Protein AF-W6MWJ7-F1 (afdb_monomer_lite)

pLDDT: mean 72.66, std 21.94, range [26.08, 98.12]

InterPro domains:
  IPR006671 Cyclin, N-terminal [PF00134] (51-146)
  IPR013922 Cyclin PHO80-like [PTHR15615] (50-202)
  IPR036915 Cyclin-like superfamily [SSF47954] (54-146)

Foldseek 3Di:
DDDDDDDDDDDDDDDPDDPPVVVVVVLVLLLLLLLLLLLCLLPVPDDSVVSSVLSVQLCVLQVQDPQLSLLLSVLVLLCSVCLVPPPDPQSNDSSSSSLLSSQVSCVVPPPDHDDLVRVCVSPVHDSVSSVVSNVVSCVSVVVCSDDDPVLSVVSVVLSVVSSVVVVVVVVVVVVPDPDDDDDDDDDDDDDDDDDDPPPPPPPVVPSPPSPPCSVVNVVSSVVSCVVPVVVVVVVVVVVVVVVVVVVVVVVVVVVVVVVVVVVVVD

Sequence (266 aa):
MSQNLLLTPRPSPNGKGHTSLQSRSQLVETLIFTATSLLLVSWSNFKPERLQFFIKEILKRSKSSYRVVQLALFYVIRLQEQLDKPEDEVFKCPKRCFLACLILASKFLQDNNFTMKSWSSLTGLKTSELLRNEMVVLKTLDYRLNISSVTYHDWVNLLYRVSSLSHSDAEQRHAAIPLSPVSPSCNGFPASRPCSPVHSSFEPSNVLATFSNKAELAQLLSEFKVERLGHAMRAVTSDATRKRKLTTDDNDCAAMNETAKRAALS

Structure (mmCIF, N/CA/C/O backbone):
data_AF-W6MWJ7-F1
#
_entry.id   AF-W6MWJ7-F1
#
loop_
_atom_site.group_PDB
_atom_site.id
_atom_site.type_symbol
_atom_site.label_atom_id
_atom_site.label_alt_id
_atom_site.label_comp_id
_atom_site.label_asym_id
_atom_site.label_entity_id
_atom_site.label_seq_id
_atom_site.pdbx_PDB_ins_code
_atom_site.Cartn_x
_atom_site.Cartn_y
_atom_site.Cartn_z
_atom_site.occupancy
_atom_site.B_iso_or_equiv
_atom_site.auth_seq_id
_atom_site.auth_comp_id
_atom_site.auth_asym_id
_atom_site.auth_atom_id
_atom_site.pdbx_PDB_model_num
ATOM 1 N N . MET A 1 1 ? 75.765 -27.208 18.443 1.00 36.19 1 MET A N 1
ATOM 2 C CA . MET A 1 1 ? 76.150 -25.784 18.404 1.00 36.19 1 MET A CA 1
ATOM 3 C C . MET A 1 1 ? 74.919 -24.979 18.026 1.00 36.19 1 MET A C 1
ATOM 5 O O . MET A 1 1 ? 74.191 -25.400 17.140 1.00 36.19 1 MET A O 1
ATOM 9 N N . SER A 1 2 ? 74.673 -23.918 18.788 1.00 38.38 2 SER A N 1
ATOM 10 C CA . SER A 1 2 ? 73.608 -22.904 18.721 1.00 38.38 2 SER A CA 1
ATOM 11 C C . SER A 1 2 ? 73.298 -22.422 17.282 1.00 38.38 2 SER A C 1
ATOM 13 O O . SER A 1 2 ? 74.185 -22.481 16.442 1.00 38.38 2 SER A O 1
ATOM 15 N N . GLN A 1 3 ? 72.109 -21.926 16.908 1.00 40.44 3 GLN A N 1
ATOM 16 C CA . GLN A 1 3 ? 71.433 -20.724 17.431 1.00 40.44 3 GLN A CA 1
ATOM 17 C C . GLN A 1 3 ? 69.930 -20.630 17.038 1.00 40.44 3 GLN A C 1
ATOM 19 O O . GLN A 1 3 ? 69.444 -21.355 16.178 1.00 40.44 3 GLN A O 1
ATOM 24 N N . ASN A 1 4 ? 69.235 -19.712 17.721 1.00 40.84 4 ASN A N 1
ATOM 25 C CA . ASN A 1 4 ? 67.790 -19.450 17.817 1.00 40.84 4 ASN A CA 1
ATOM 26 C C . ASN A 1 4 ? 67.191 -18.491 16.750 1.00 40.84 4 ASN A C 1
ATOM 28 O O . ASN A 1 4 ? 67.926 -17.756 16.101 1.00 40.84 4 ASN A O 1
ATOM 32 N N . LEU A 1 5 ? 65.842 -18.397 16.794 1.00 43.41 5 LEU A N 1
ATOM 33 C CA . LEU A 1 5 ? 64.919 -17.276 16.460 1.00 43.41 5 LEU A CA 1
ATOM 34 C C . LEU A 1 5 ? 64.424 -17.102 15.005 1.00 43.41 5 LEU A C 1
ATOM 36 O O . LEU A 1 5 ? 65.153 -16.618 14.154 1.00 43.41 5 LEU A O 1
ATOM 40 N N . LEU A 1 6 ? 63.112 -17.292 14.762 1.00 42.50 6 LEU A N 1
ATOM 41 C CA . LEU A 1 6 ? 62.104 -16.219 14.899 1.00 42.50 6 LEU A CA 1
ATOM 42 C C . LEU A 1 6 ? 60.648 -16.732 14.788 1.00 42.50 6 LEU A C 1
ATOM 44 O O . LEU A 1 6 ? 60.336 -17.658 14.046 1.00 42.50 6 LEU A O 1
ATOM 48 N N . LEU A 1 7 ? 59.766 -16.084 15.554 1.00 37.31 7 LEU A N 1
ATOM 49 C CA . LEU A 1 7 ? 58.315 -16.267 15.640 1.00 37.31 7 LEU A CA 1
ATOM 50 C C . LEU A 1 7 ? 57.587 -15.990 14.305 1.00 37.31 7 LEU A C 1
ATOM 52 O O . LEU A 1 7 ? 57.850 -14.987 13.649 1.00 37.31 7 LEU A O 1
ATOM 56 N N . THR A 1 8 ? 56.550 -16.767 13.980 1.00 44.47 8 THR A N 1
ATOM 57 C CA . THR A 1 8 ? 55.124 -16.407 14.196 1.00 44.47 8 THR A CA 1
ATOM 58 C C . THR A 1 8 ? 54.192 -17.455 13.558 1.00 44.47 8 THR A C 1
ATOM 60 O O . THR A 1 8 ? 54.389 -17.835 12.406 1.00 44.47 8 THR A O 1
ATOM 63 N N . PRO A 1 9 ? 53.127 -17.898 14.250 1.00 41.69 9 PRO A N 1
ATOM 64 C CA . PRO A 1 9 ? 51.984 -18.555 13.628 1.00 41.69 9 PRO A CA 1
ATOM 65 C C . PRO A 1 9 ? 50.917 -17.511 13.268 1.00 41.69 9 PRO A C 1
ATOM 67 O O . PRO A 1 9 ? 50.485 -16.745 14.129 1.00 41.69 9 PRO A O 1
ATOM 70 N N . ARG A 1 10 ? 50.442 -17.491 12.016 1.00 34.25 10 ARG A N 1
ATOM 71 C CA . ARG A 1 10 ? 49.271 -16.682 11.633 1.00 34.25 10 ARG A CA 1
ATOM 72 C C . ARG A 1 10 ? 48.229 -17.501 10.865 1.00 34.25 10 ARG A C 1
ATOM 74 O O . ARG A 1 10 ? 48.191 -17.438 9.641 1.00 34.25 10 ARG A O 1
ATOM 81 N N . PRO A 1 11 ? 47.313 -18.201 11.550 1.00 41.81 11 PRO A N 1
ATOM 82 C CA . PRO A 1 11 ? 45.964 -18.368 11.045 1.00 41.81 11 PRO A CA 1
ATOM 83 C C . PRO A 1 11 ? 45.152 -17.141 11.488 1.00 41.81 11 PRO A C 1
ATOM 85 O O . PRO A 1 11 ? 44.985 -16.903 12.679 1.00 41.81 11 PRO A O 1
ATOM 88 N N . SER A 1 12 ? 44.682 -16.325 10.543 1.00 37.16 12 SER A N 1
ATOM 89 C CA . SER A 1 12 ? 43.720 -15.252 10.829 1.00 37.16 12 SER A CA 1
ATOM 90 C C . SER A 1 12 ? 42.306 -15.833 10.748 1.00 37.16 12 SER A C 1
ATOM 92 O O . SER A 1 12 ? 41.914 -16.250 9.656 1.00 37.16 12 SER A O 1
ATOM 94 N N . PRO A 1 13 ? 41.512 -15.857 11.832 1.00 53.53 13 PRO A N 1
ATOM 95 C CA . PRO A 1 13 ? 40.095 -16.150 11.750 1.00 53.53 13 PRO A CA 1
ATOM 96 C C . PRO A 1 13 ? 39.271 -14.851 11.740 1.00 53.53 13 PRO A C 1
ATOM 98 O O . PRO A 1 13 ? 39.633 -13.853 12.353 1.00 53.53 13 PRO A O 1
ATOM 101 N N . ASN A 1 14 ? 38.116 -14.924 11.082 1.00 43.62 14 ASN A N 1
ATOM 102 C CA . ASN A 1 14 ? 36.948 -14.049 11.233 1.00 43.62 14 ASN A CA 1
ATOM 103 C C . ASN A 1 14 ? 37.006 -12.608 10.699 1.00 43.62 14 ASN A C 1
ATOM 105 O O . ASN A 1 14 ? 37.367 -11.658 11.381 1.00 43.62 14 ASN A O 1
ATOM 109 N N . GLY A 1 15 ? 36.434 -12.446 9.502 1.00 45.84 15 GLY A N 1
ATOM 110 C CA . GLY A 1 15 ? 36.021 -11.156 8.949 1.00 45.84 15 GLY A CA 1
ATOM 111 C C . GLY A 1 15 ? 34.851 -11.283 7.972 1.00 45.84 15 GLY A C 1
ATOM 112 O O . GLY A 1 15 ? 34.913 -10.732 6.881 1.00 45.84 15 GLY A O 1
ATOM 113 N N . LYS A 1 16 ? 33.803 -12.054 8.298 1.00 45.88 16 LYS A N 1
ATOM 114 C CA . LYS A 1 16 ? 32.564 -12.121 7.498 1.00 45.88 16 LYS A CA 1
ATOM 115 C C . LYS A 1 16 ? 31.355 -12.286 8.421 1.00 45.88 16 LYS A C 1
ATOM 117 O O . LYS A 1 16 ? 31.029 -13.396 8.815 1.00 45.88 16 LYS A O 1
ATOM 122 N N . GLY A 1 17 ? 30.707 -11.180 8.789 1.00 41.03 17 GLY A N 1
ATOM 123 C CA . GLY A 1 17 ? 29.472 -11.245 9.584 1.00 41.03 17 GLY A CA 1
ATOM 124 C C . GLY A 1 17 ? 28.757 -9.916 9.832 1.00 41.03 17 GLY A C 1
ATOM 125 O O . GLY A 1 17 ? 27.534 -9.903 9.898 1.00 41.03 17 GLY A O 1
ATOM 126 N N . HIS A 1 18 ? 29.473 -8.788 9.904 1.00 43.03 18 HIS A N 1
ATOM 127 C CA . HIS A 1 18 ? 28.857 -7.514 10.310 1.00 43.03 18 HIS A CA 1
ATOM 128 C C . HIS A 1 18 ? 28.277 -6.654 9.170 1.00 43.03 18 HIS A C 1
ATOM 130 O O . HIS A 1 18 ? 27.406 -5.827 9.423 1.00 43.03 18 HIS A O 1
ATOM 136 N N . THR A 1 19 ? 28.671 -6.865 7.911 1.00 50.56 19 THR A N 1
ATOM 137 C CA . THR A 1 19 ? 28.242 -6.010 6.784 1.00 50.56 19 THR A CA 1
ATOM 138 C C . THR A 1 19 ? 26.836 -6.328 6.258 1.00 50.56 19 THR A C 1
ATOM 140 O O . THR A 1 19 ? 26.134 -5.434 5.784 1.00 50.56 19 THR A O 1
ATOM 143 N N . SER A 1 20 ? 26.374 -7.581 6.358 1.00 54.06 20 SER A N 1
ATOM 144 C CA . SER A 1 20 ? 25.107 -8.010 5.742 1.00 54.06 20 SER A CA 1
ATOM 145 C C . SER A 1 20 ? 23.867 -7.536 6.507 1.00 54.06 20 SER A C 1
ATOM 147 O O . SER A 1 20 ? 22.881 -7.125 5.897 1.00 54.06 20 SER A O 1
ATOM 149 N N . LEU A 1 21 ? 23.905 -7.556 7.843 1.00 51.97 21 LEU A N 1
ATOM 150 C CA . LEU A 1 21 ? 22.792 -7.108 8.688 1.00 51.97 21 LEU A CA 1
ATOM 151 C C . LEU A 1 21 ? 22.654 -5.585 8.682 1.00 51.97 21 LEU A C 1
ATOM 153 O O . LEU A 1 21 ? 21.535 -5.076 8.618 1.00 51.97 21 LEU A O 1
ATOM 157 N N . GLN A 1 22 ? 23.783 -4.871 8.673 1.00 53.09 22 GLN A N 1
ATOM 158 C CA . GLN A 1 22 ? 23.810 -3.413 8.582 1.00 53.09 22 GLN A CA 1
ATOM 159 C C . GLN A 1 22 ? 23.231 -2.947 7.236 1.00 53.09 22 GLN A C 1
ATOM 161 O O . GLN A 1 22 ? 22.359 -2.083 7.222 1.00 53.09 22 GLN A O 1
ATOM 166 N N . SER A 1 23 ? 23.574 -3.631 6.137 1.00 71.00 23 SER A N 1
ATOM 167 C CA . SER A 1 23 ? 22.976 -3.405 4.813 1.00 71.00 23 SER A CA 1
ATOM 168 C C . SER A 1 23 ? 21.467 -3.696 4.780 1.00 71.00 23 SER A C 1
ATOM 170 O O . SER A 1 23 ? 20.695 -2.895 4.262 1.00 71.00 23 SER A O 1
ATOM 172 N N . ARG A 1 24 ? 20.996 -4.795 5.390 1.00 69.25 24 ARG A N 1
ATOM 173 C CA . ARG A 1 24 ? 19.553 -5.118 5.436 1.00 69.25 24 ARG A CA 1
ATOM 174 C C . ARG A 1 24 ? 18.747 -4.111 6.251 1.00 69.25 24 ARG A C 1
ATOM 176 O O . ARG A 1 24 ? 17.650 -3.747 5.836 1.00 69.25 24 ARG A O 1
ATOM 183 N N . SER A 1 25 ? 19.277 -3.664 7.388 1.00 74.62 25 SER A N 1
ATOM 184 C CA . SER A 1 25 ? 18.635 -2.631 8.204 1.00 74.62 25 SER A CA 1
ATOM 185 C C . SER A 1 25 ? 18.578 -1.296 7.463 1.00 74.62 25 SER A C 1
ATOM 187 O O . SER A 1 25 ? 17.538 -0.645 7.471 1.00 74.62 25 SER A O 1
ATOM 189 N N . GLN A 1 26 ? 19.661 -0.924 6.773 1.00 77.81 26 GLN A N 1
ATOM 190 C CA . GLN A 1 26 ? 19.707 0.267 5.924 1.00 77.81 26 GLN A CA 1
ATOM 191 C C . GLN A 1 26 ? 18.676 0.185 4.795 1.00 77.81 26 GLN A C 1
ATOM 193 O O . GLN A 1 26 ? 17.900 1.112 4.621 1.00 77.81 26 GLN A O 1
ATOM 198 N N . LEU A 1 27 ? 18.577 -0.947 4.090 1.00 79.94 27 LEU A N 1
ATOM 199 C CA . LEU A 1 27 ? 17.580 -1.139 3.028 1.00 79.94 27 LEU A CA 1
ATOM 200 C C . LEU A 1 27 ? 16.138 -0.973 3.526 1.00 79.94 27 LEU A C 1
ATOM 202 O O . LEU A 1 27 ? 15.303 -0.414 2.815 1.00 79.94 27 LEU A O 1
ATOM 206 N N . VAL A 1 28 ? 15.834 -1.459 4.732 1.00 80.44 28 VAL A N 1
ATOM 207 C CA . VAL A 1 28 ? 14.503 -1.320 5.340 1.00 80.44 28 VAL A CA 1
ATOM 208 C C . VAL A 1 28 ? 14.224 0.132 5.722 1.00 80.44 28 VAL A C 1
ATOM 210 O O . VAL A 1 28 ? 13.161 0.647 5.385 1.00 80.44 28 VAL A O 1
ATOM 213 N N . GLU A 1 29 ? 15.173 0.809 6.368 1.00 82.31 29 GLU A N 1
ATOM 214 C CA . GLU A 1 29 ? 15.058 2.228 6.730 1.00 82.31 29 GLU A CA 1
ATOM 215 C C . GLU A 1 29 ? 14.882 3.120 5.498 1.00 82.31 29 GLU A C 1
ATOM 217 O O . GLU A 1 29 ? 13.967 3.944 5.441 1.00 82.31 29 GLU A O 1
ATOM 222 N N . THR A 1 30 ? 15.680 2.874 4.464 1.00 84.56 30 THR A N 1
ATOM 223 C CA . THR A 1 30 ? 15.573 3.542 3.171 1.00 84.56 30 THR A CA 1
ATOM 224 C C . THR A 1 30 ? 14.203 3.317 2.535 1.00 84.56 30 THR A C 1
ATOM 226 O O . THR A 1 30 ? 13.572 4.265 2.076 1.00 84.56 30 THR A O 1
ATOM 229 N N . LEU A 1 31 ? 13.681 2.089 2.568 1.00 85.38 31 LEU A N 1
ATOM 230 C CA . LEU A 1 31 ? 12.350 1.787 2.041 1.00 85.38 31 LEU A CA 1
ATOM 231 C C . LEU A 1 31 ? 11.238 2.500 2.810 1.00 85.38 31 LEU A C 1
ATOM 233 O O . LEU A 1 31 ? 10.290 2.986 2.202 1.00 85.38 31 LEU A O 1
ATOM 237 N N . ILE A 1 32 ? 11.338 2.560 4.138 1.00 87.44 32 ILE A N 1
ATOM 238 C CA . ILE A 1 32 ? 10.389 3.293 4.981 1.00 87.44 32 ILE A CA 1
ATOM 239 C C . ILE A 1 32 ? 10.423 4.784 4.646 1.00 87.44 32 ILE A C 1
ATOM 241 O O . ILE A 1 32 ? 9.370 5.422 4.568 1.00 87.44 32 ILE A O 1
ATOM 245 N N . PHE A 1 33 ? 11.617 5.345 4.452 1.00 85.38 33 PHE A N 1
ATOM 246 C CA . PHE A 1 33 ? 11.775 6.733 4.045 1.00 85.38 33 PHE A CA 1
ATOM 247 C C . PHE A 1 33 ? 11.104 6.972 2.689 1.00 85.38 33 PHE A C 1
ATOM 249 O O . PHE A 1 33 ? 10.208 7.807 2.597 1.00 85.38 33 PHE A O 1
ATOM 256 N N . THR A 1 34 ? 11.430 6.165 1.676 1.00 85.69 34 THR A N 1
ATOM 257 C CA . THR A 1 34 ? 10.804 6.230 0.350 1.00 85.69 34 THR A CA 1
ATOM 258 C C . THR A 1 34 ? 9.284 6.085 0.428 1.00 85.69 34 THR A C 1
ATOM 260 O O . THR A 1 34 ? 8.566 6.883 -0.166 1.00 85.69 34 THR A O 1
ATOM 263 N N . ALA A 1 35 ? 8.773 5.121 1.199 1.00 88.62 35 ALA A N 1
ATOM 264 C CA . ALA A 1 35 ? 7.342 4.936 1.426 1.00 88.62 35 ALA A CA 1
ATOM 265 C C . ALA A 1 35 ? 6.690 6.213 1.966 1.00 88.62 35 ALA A C 1
ATOM 267 O O . ALA A 1 35 ? 5.672 6.667 1.442 1.00 88.62 35 ALA A O 1
ATOM 268 N N . THR A 1 36 ? 7.304 6.810 2.989 1.00 89.12 36 THR A N 1
ATOM 269 C CA . THR A 1 36 ? 6.833 8.051 3.612 1.00 89.12 36 THR A CA 1
ATOM 270 C C . THR A 1 36 ? 6.800 9.186 2.592 1.00 89.12 36 THR A C 1
ATOM 272 O O . THR A 1 36 ? 5.774 9.851 2.472 1.00 89.12 36 THR A O 1
ATOM 275 N N . SER A 1 37 ? 7.863 9.363 1.803 1.00 85.00 37 SER A N 1
ATOM 276 C CA . SER A 1 37 ? 7.930 10.383 0.750 1.00 85.00 37 SER A CA 1
ATOM 277 C C . SER A 1 37 ? 6.827 10.208 -0.294 1.00 85.00 37 SER A C 1
ATOM 279 O O . SER A 1 37 ? 6.121 11.163 -0.606 1.00 85.00 37 SER A O 1
ATOM 281 N N . LEU A 1 38 ? 6.611 8.984 -0.789 1.00 86.56 38 LEU A N 1
ATOM 282 C CA . LEU A 1 38 ? 5.574 8.684 -1.787 1.00 86.56 38 LEU A CA 1
ATOM 283 C C . LEU A 1 38 ? 4.159 8.983 -1.274 1.00 86.56 38 LEU A C 1
ATOM 285 O O . LEU A 1 38 ? 3.322 9.542 -1.991 1.00 86.56 38 LEU A O 1
ATOM 289 N N . LEU A 1 39 ? 3.893 8.631 -0.016 1.00 88.19 39 LEU A N 1
ATOM 290 C CA . LEU A 1 39 ? 2.625 8.929 0.637 1.00 88.19 39 LEU A CA 1
ATOM 291 C C . LEU A 1 39 ? 2.464 10.445 0.856 1.00 88.19 39 LEU A C 1
ATOM 293 O O . LEU A 1 39 ? 1.397 10.979 0.600 1.00 88.19 39 LEU A O 1
ATOM 297 N N . LEU A 1 40 ? 3.493 11.191 1.248 1.00 86.75 40 LEU A N 1
ATOM 298 C CA . LEU A 1 40 ? 3.364 12.647 1.430 1.00 86.75 40 LEU A CA 1
ATOM 299 C C . LEU A 1 40 ? 3.232 13.426 0.116 1.00 86.75 40 LEU A C 1
ATOM 301 O O . LEU A 1 40 ? 2.580 14.470 0.089 1.00 86.75 40 LEU A O 1
ATOM 305 N N . VAL A 1 41 ? 3.804 12.919 -0.982 1.00 83.56 41 VAL A N 1
ATOM 306 C CA . VAL A 1 41 ? 3.555 13.460 -2.329 1.00 83.56 41 VAL A CA 1
ATOM 307 C C . VAL A 1 41 ? 2.070 13.352 -2.668 1.00 83.56 41 VAL A C 1
ATOM 309 O O . VAL A 1 41 ? 1.485 14.311 -3.164 1.00 83.56 41 VAL A O 1
ATOM 312 N N . SER A 1 42 ? 1.459 12.212 -2.342 1.00 83.19 42 SER A N 1
ATOM 313 C CA . SER A 1 42 ? 0.056 11.930 -2.661 1.00 83.19 42 SER A CA 1
ATOM 314 C C . SER A 1 42 ? -0.927 12.548 -1.645 1.00 83.19 42 SER A C 1
ATOM 316 O O . SER A 1 42 ? -2.063 12.847 -1.990 1.00 83.19 42 SER A O 1
ATOM 318 N N . TRP A 1 43 ? -0.498 12.795 -0.401 1.00 85.69 43 TRP A N 1
ATOM 319 C CA . TRP A 1 43 ? -1.305 13.388 0.671 1.00 85.69 43 TRP A CA 1
ATOM 320 C C . TRP A 1 43 ? -0.557 14.540 1.356 1.00 85.69 43 TRP A C 1
ATOM 322 O O . TRP A 1 43 ? 0.213 14.337 2.295 1.00 85.69 43 TRP A O 1
ATOM 332 N N . SER A 1 44 ? -0.843 15.775 0.940 1.00 74.88 44 SER A N 1
ATOM 333 C CA . SER A 1 44 ? -0.080 16.961 1.375 1.00 74.88 44 SER A CA 1
ATOM 334 C C . SER A 1 44 ? -0.378 17.449 2.807 1.00 74.88 44 SER A C 1
ATOM 336 O O . SER A 1 44 ? 0.364 18.274 3.326 1.00 74.88 44 SER A O 1
ATOM 338 N N . ASN A 1 45 ? -1.427 16.945 3.467 1.00 77.75 45 ASN A N 1
ATOM 339 C CA . ASN A 1 45 ? -1.910 17.458 4.763 1.00 77.75 45 ASN A CA 1
ATOM 340 C C . ASN A 1 45 ? -1.467 16.634 5.992 1.00 77.75 45 ASN A C 1
ATOM 342 O O . ASN A 1 45 ? -2.037 16.775 7.075 1.00 77.75 45 ASN A O 1
ATOM 346 N N . PHE A 1 46 ? -0.486 15.737 5.852 1.00 78.94 46 PHE A N 1
ATOM 347 C CA . PHE A 1 46 ? -0.091 14.814 6.923 1.00 78.94 46 PHE A CA 1
ATOM 348 C C . PHE A 1 46 ? 1.290 15.128 7.492 1.00 78.94 46 PHE A C 1
ATOM 350 O O . PHE A 1 46 ? 2.232 15.416 6.762 1.00 78.94 46 PHE A O 1
ATOM 357 N N . LYS A 1 47 ? 1.414 15.013 8.821 1.00 81.94 47 LYS A N 1
ATOM 358 C CA . LYS A 1 47 ? 2.698 15.158 9.521 1.00 81.94 47 LYS A CA 1
ATOM 359 C C . LYS A 1 47 ? 3.626 13.973 9.184 1.00 81.94 47 LYS A C 1
ATOM 361 O O . LYS A 1 47 ? 3.216 12.835 9.459 1.00 81.94 47 LYS A O 1
ATOM 366 N N . PRO A 1 48 ? 4.835 14.201 8.634 1.00 80.31 48 PRO A N 1
ATOM 367 C CA . PRO A 1 48 ? 5.746 13.137 8.205 1.00 80.31 48 PRO A CA 1
ATOM 368 C C . PRO A 1 48 ? 6.128 12.186 9.331 1.00 80.31 48 PRO A C 1
ATOM 370 O O . PRO A 1 48 ? 6.046 10.974 9.161 1.00 80.31 48 PRO A O 1
ATOM 373 N N . GLU A 1 49 ? 6.473 12.720 10.503 1.00 81.88 49 GLU A N 1
ATOM 374 C CA . GLU A 1 49 ? 6.970 11.944 11.650 1.00 81.88 49 GLU A CA 1
ATOM 375 C C . GLU A 1 49 ? 5.929 10.906 12.082 1.00 81.88 49 GLU A C 1
ATOM 377 O O . GLU A 1 49 ? 6.224 9.728 12.290 1.00 81.88 49 GLU A O 1
ATOM 382 N N . ARG A 1 50 ?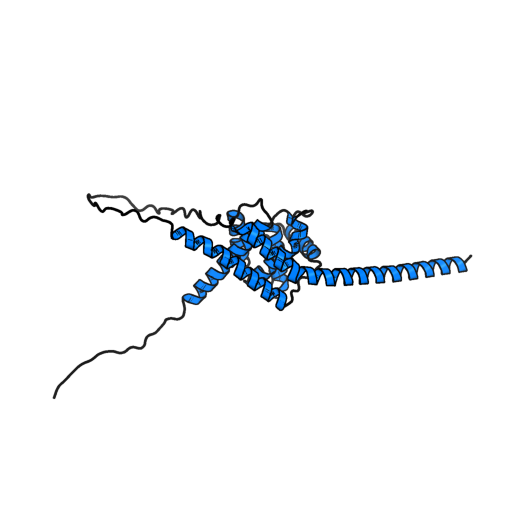 4.659 11.329 12.147 1.00 88.06 50 ARG A N 1
ATOM 383 C CA . ARG A 1 50 ? 3.535 10.460 12.528 1.00 88.06 50 ARG A CA 1
ATOM 384 C C . ARG A 1 50 ? 3.231 9.392 11.485 1.00 88.06 50 ARG A C 1
ATOM 386 O O . ARG A 1 50 ? 2.608 8.381 11.827 1.00 88.06 50 ARG A O 1
ATOM 393 N N . LEU A 1 51 ? 3.556 9.647 10.221 1.00 89.50 51 LEU A N 1
ATOM 394 C CA . LEU A 1 51 ? 3.354 8.710 9.125 1.00 89.50 51 LEU A CA 1
ATOM 395 C C . LEU A 1 51 ? 4.504 7.707 9.058 1.00 89.50 51 LEU A C 1
ATOM 397 O O . LEU A 1 51 ? 4.247 6.507 9.021 1.00 89.50 51 LEU A O 1
ATOM 401 N N . GLN A 1 52 ? 5.744 8.181 9.146 1.00 90.25 52 GLN A N 1
ATOM 402 C CA . GLN A 1 52 ? 6.928 7.336 9.175 1.00 90.25 52 GLN A CA 1
ATOM 403 C C . GLN A 1 52 ? 6.885 6.382 10.370 1.00 90.25 52 GLN A C 1
ATOM 405 O O . GLN A 1 52 ? 7.052 5.180 10.186 1.00 90.25 52 GLN A O 1
ATOM 410 N N . PHE A 1 53 ? 6.572 6.878 11.575 1.00 91.81 53 PHE A N 1
ATOM 411 C CA . PHE A 1 53 ? 6.417 6.030 12.760 1.00 91.81 53 PHE A CA 1
ATOM 412 C C . PHE A 1 53 ? 5.352 4.948 12.549 1.00 91.81 53 PHE A C 1
ATOM 414 O O . PHE A 1 53 ? 5.580 3.780 12.844 1.00 91.81 53 PHE A O 1
ATOM 421 N N . PHE A 1 54 ? 4.206 5.313 11.966 1.00 94.25 54 PHE A N 1
ATOM 422 C CA . PHE A 1 54 ? 3.157 4.348 11.643 1.00 94.25 54 PHE A CA 1
ATOM 423 C C . PHE A 1 54 ? 3.641 3.268 10.663 1.00 94.25 54 PHE A C 1
ATOM 425 O O . PHE A 1 54 ? 3.390 2.088 10.899 1.00 94.25 54 PHE A O 1
ATOM 432 N N . ILE A 1 55 ? 4.348 3.654 9.596 1.00 93.94 55 ILE A N 1
ATOM 433 C CA . ILE A 1 55 ? 4.902 2.717 8.609 1.00 93.94 55 ILE A CA 1
ATOM 434 C C . ILE A 1 55 ? 5.939 1.802 9.276 1.00 93.94 55 ILE A C 1
ATOM 436 O O . ILE A 1 55 ? 5.877 0.587 9.110 1.00 93.94 55 ILE A O 1
ATOM 440 N N . LYS A 1 56 ? 6.850 2.344 10.090 1.00 92.81 56 LYS A N 1
ATOM 441 C CA . LYS A 1 56 ? 7.827 1.546 10.851 1.00 92.81 56 LYS A CA 1
ATOM 442 C C . LYS A 1 56 ? 7.141 0.499 11.719 1.00 92.81 56 LYS A C 1
ATOM 444 O O . LYS A 1 56 ? 7.444 -0.690 11.619 1.00 92.81 56 LYS A O 1
ATOM 449 N N . GLU A 1 57 ? 6.183 0.935 12.528 1.00 93.69 57 GLU A N 1
ATOM 450 C CA . GLU A 1 57 ? 5.490 0.069 13.475 1.00 93.69 57 GLU A CA 1
ATOM 451 C C . GLU A 1 57 ? 4.657 -1.008 12.779 1.00 93.69 57 GLU A C 1
ATOM 453 O O . GLU A 1 57 ? 4.729 -2.182 13.157 1.00 93.69 57 GLU A O 1
ATOM 458 N N . ILE A 1 58 ? 3.903 -0.654 11.730 1.00 95.25 58 ILE A N 1
ATOM 459 C CA . ILE A 1 58 ? 3.069 -1.632 11.028 1.00 95.25 58 ILE A CA 1
ATOM 460 C C . ILE A 1 58 ? 3.922 -2.687 10.327 1.00 95.25 58 ILE A C 1
ATOM 462 O O . ILE A 1 58 ? 3.609 -3.875 10.415 1.00 95.25 58 ILE A O 1
ATOM 466 N N . LEU A 1 59 ? 5.028 -2.297 9.687 1.00 93.75 59 LEU A N 1
ATOM 467 C CA . LEU A 1 59 ? 5.921 -3.227 8.995 1.00 93.75 59 LEU A CA 1
ATOM 468 C C . LEU A 1 59 ? 6.640 -4.154 9.978 1.00 93.75 59 LEU A C 1
ATOM 470 O O . LEU A 1 59 ? 6.695 -5.364 9.750 1.00 93.75 59 LEU A O 1
ATOM 474 N N . LYS A 1 60 ? 7.111 -3.610 11.106 1.00 92.06 60 LYS A N 1
ATOM 475 C CA . LYS A 1 60 ? 7.753 -4.376 12.180 1.00 92.06 60 LYS A CA 1
ATOM 476 C C . LYS A 1 60 ? 6.804 -5.412 12.778 1.00 92.06 60 LYS A C 1
ATOM 478 O O . LYS A 1 60 ? 7.153 -6.588 12.861 1.00 92.06 60 LYS A O 1
ATOM 483 N N . ARG A 1 61 ? 5.593 -5.001 13.171 1.00 92.62 61 ARG A N 1
ATOM 484 C CA . ARG A 1 61 ? 4.611 -5.900 13.802 1.00 92.62 61 ARG A CA 1
ATOM 485 C C . ARG A 1 61 ? 4.061 -6.933 12.827 1.00 92.62 61 ARG A C 1
ATOM 487 O O . ARG A 1 61 ? 3.821 -8.067 13.231 1.00 92.62 61 ARG A O 1
ATOM 494 N N . SER A 1 62 ? 3.875 -6.559 11.560 1.00 92.00 62 SER A N 1
ATOM 495 C CA . SER A 1 62 ? 3.362 -7.479 10.540 1.00 92.00 62 SER A CA 1
ATOM 496 C C . SER A 1 62 ? 4.422 -8.433 9.982 1.00 92.00 62 SER A C 1
ATOM 498 O O . SER A 1 62 ? 4.079 -9.345 9.237 1.00 92.00 62 SER A O 1
ATOM 500 N N . LYS A 1 63 ? 5.704 -8.231 10.328 1.00 90.06 63 LYS A N 1
ATOM 501 C CA . LYS A 1 63 ? 6.847 -8.955 9.745 1.00 90.06 63 LYS A CA 1
ATOM 502 C C . LYS A 1 63 ? 6.825 -8.915 8.210 1.00 90.06 63 LYS A C 1
ATOM 504 O O . LYS A 1 63 ? 7.157 -9.894 7.543 1.00 90.06 63 LYS A O 1
ATOM 509 N N . SER A 1 64 ? 6.404 -7.780 7.654 1.00 90.19 64 SER A N 1
ATOM 510 C CA . SER A 1 64 ? 6.265 -7.610 6.208 1.00 90.19 64 SER A CA 1
ATOM 511 C C . SER A 1 64 ? 7.620 -7.729 5.515 1.00 90.19 64 SER A C 1
ATOM 513 O O . SER A 1 64 ? 8.601 -7.109 5.927 1.00 90.19 64 SER A O 1
ATOM 515 N N . SER A 1 65 ? 7.678 -8.521 4.444 1.00 91.00 65 SER A N 1
ATOM 516 C CA . SER A 1 65 ? 8.895 -8.653 3.643 1.00 91.00 65 SER A CA 1
ATOM 517 C C . SER A 1 65 ? 9.098 -7.426 2.753 1.00 91.00 65 SER A C 1
ATOM 519 O O . SER A 1 65 ? 8.141 -6.756 2.368 1.00 91.00 65 SER A O 1
ATOM 521 N N . TYR A 1 66 ? 10.349 -7.164 2.369 1.00 90.38 66 TYR A N 1
ATOM 522 C CA . TYR A 1 66 ? 10.709 -6.057 1.475 1.00 90.38 66 TYR A CA 1
ATOM 523 C C . TYR A 1 66 ? 9.837 -6.024 0.205 1.00 90.38 66 TYR A C 1
ATOM 525 O O . TYR A 1 66 ? 9.275 -4.987 -0.135 1.00 90.38 66 TYR A O 1
ATOM 533 N N . ARG A 1 67 ? 9.623 -7.187 -0.429 1.00 92.62 67 ARG A N 1
ATOM 534 C CA . ARG A 1 67 ? 8.787 -7.325 -1.634 1.00 92.62 67 ARG A CA 1
ATOM 535 C C . ARG A 1 67 ? 7.316 -6.976 -1.397 1.00 92.62 67 ARG A C 1
ATOM 537 O O . ARG A 1 67 ? 6.705 -6.331 -2.242 1.00 92.62 67 ARG A O 1
ATOM 544 N N . VAL A 1 68 ? 6.757 -7.355 -0.245 1.00 94.94 68 VAL A N 1
ATOM 545 C CA . VAL A 1 68 ? 5.375 -7.002 0.125 1.00 94.94 68 VAL A CA 1
ATOM 546 C C . VAL A 1 68 ? 5.219 -5.489 0.229 1.00 94.94 68 VAL A C 1
ATOM 548 O O . VAL A 1 68 ? 4.251 -4.940 -0.288 1.00 94.94 68 VAL A O 1
ATOM 551 N N . VAL A 1 69 ? 6.194 -4.796 0.821 1.00 94.44 69 VAL A N 1
ATOM 552 C CA . VAL A 1 69 ? 6.162 -3.330 0.917 1.00 94.44 69 VAL A CA 1
ATOM 553 C C . VAL A 1 69 ? 6.318 -2.678 -0.454 1.00 94.44 69 VAL A C 1
ATOM 555 O O . VAL A 1 69 ? 5.557 -1.771 -0.777 1.00 94.44 69 VAL A O 1
ATOM 558 N N . GLN A 1 70 ? 7.246 -3.160 -1.288 1.00 94.62 70 GLN A N 1
ATOM 559 C CA . GLN A 1 70 ? 7.407 -2.668 -2.661 1.00 94.62 70 GLN A CA 1
ATOM 560 C C . GLN A 1 70 ? 6.103 -2.786 -3.457 1.00 94.62 70 GLN A C 1
ATOM 562 O O . GLN A 1 70 ? 5.706 -1.833 -4.125 1.00 94.62 70 GLN A O 1
ATOM 567 N N . LEU A 1 71 ? 5.414 -3.924 -3.352 1.00 96.25 71 LEU A N 1
ATOM 568 C CA . LEU A 1 71 ? 4.140 -4.148 -4.029 1.00 96.25 71 LEU A CA 1
ATOM 569 C C . LEU A 1 71 ? 3.008 -3.288 -3.444 1.00 96.25 71 LEU A C 1
ATOM 571 O O . LEU A 1 71 ? 2.219 -2.719 -4.194 1.00 96.25 71 LEU A O 1
ATOM 575 N N . ALA A 1 72 ? 2.957 -3.119 -2.121 1.00 96.94 72 ALA A N 1
ATOM 576 C CA . ALA A 1 72 ? 1.987 -2.238 -1.475 1.00 96.94 72 ALA A CA 1
ATOM 577 C C . ALA A 1 72 ? 2.136 -0.782 -1.946 1.00 96.94 72 ALA A C 1
ATOM 579 O O . ALA A 1 72 ? 1.142 -0.118 -2.233 1.00 96.94 72 ALA A O 1
ATOM 580 N N . LEU A 1 73 ? 3.372 -0.294 -2.077 1.00 94.44 73 LEU A N 1
ATOM 581 C CA . LEU A 1 73 ? 3.647 1.042 -2.603 1.00 94.44 73 LEU A CA 1
ATOM 582 C C . LEU A 1 73 ? 3.243 1.171 -4.075 1.00 94.44 73 LEU A C 1
ATOM 584 O O . LEU A 1 73 ? 2.657 2.183 -4.452 1.00 94.44 73 LEU A O 1
ATOM 588 N N . PHE A 1 74 ? 3.480 0.139 -4.888 1.00 94.38 74 PHE A N 1
ATOM 589 C CA . PHE A 1 74 ? 3.008 0.114 -6.273 1.00 94.38 74 PHE A CA 1
ATOM 590 C C . PHE A 1 74 ? 1.480 0.257 -6.354 1.00 94.38 74 PHE A C 1
ATOM 592 O O . PHE A 1 74 ? 0.969 1.027 -7.170 1.00 94.38 74 PHE A O 1
ATOM 599 N N . TYR A 1 75 ? 0.738 -0.428 -5.477 1.00 95.50 75 TYR A N 1
ATOM 600 C CA . TYR A 1 75 ? -0.717 -0.279 -5.399 1.00 95.50 75 TYR A CA 1
ATOM 601 C C . TYR A 1 75 ? -1.134 1.140 -5.018 1.00 95.50 75 TYR A C 1
ATOM 603 O O . TYR A 1 75 ? -2.014 1.688 -5.672 1.00 95.50 75 TYR A O 1
ATOM 611 N N . VAL A 1 76 ? -0.467 1.779 -4.053 1.00 93.38 76 VAL A N 1
ATOM 612 C CA . VAL A 1 76 ? -0.745 3.183 -3.695 1.00 93.38 76 VAL A CA 1
ATOM 613 C C . VAL A 1 76 ? -0.603 4.113 -4.907 1.00 93.38 76 VAL A C 1
ATOM 615 O O . VAL A 1 76 ? -1.477 4.945 -5.140 1.00 93.38 76 VAL A O 1
ATOM 618 N N . ILE A 1 77 ? 0.445 3.951 -5.721 1.00 89.56 77 ILE A N 1
ATOM 619 C CA . ILE A 1 77 ? 0.653 4.782 -6.920 1.00 89.56 77 ILE A CA 1
ATOM 620 C C . ILE A 1 77 ? -0.445 4.572 -7.967 1.00 89.56 77 ILE A C 1
ATOM 622 O O . ILE A 1 77 ? -0.867 5.529 -8.620 1.00 89.56 77 ILE A O 1
ATOM 626 N N . ARG A 1 78 ? -0.951 3.343 -8.103 1.00 90.19 78 ARG A N 1
ATOM 627 C CA . ARG A 1 78 ? -2.079 3.037 -8.994 1.00 90.19 78 ARG A CA 1
ATOM 628 C C . ARG A 1 78 ? -3.402 3.642 -8.538 1.00 90.19 78 ARG A C 1
ATOM 630 O O . ARG A 1 78 ? -4.273 3.851 -9.371 1.00 90.19 78 ARG A O 1
ATOM 637 N N . LEU A 1 79 ? -3.548 3.935 -7.250 1.00 90.56 79 LEU A N 1
ATOM 638 C CA . LEU A 1 79 ? -4.766 4.515 -6.683 1.00 90.56 79 LEU A CA 1
ATOM 639 C C . LEU A 1 79 ? -4.806 6.043 -6.778 1.00 90.56 79 LEU A C 1
ATOM 641 O O . LEU A 1 79 ? -5.827 6.627 -6.441 1.00 90.56 79 LEU A O 1
ATOM 645 N N . GLN A 1 80 ? -3.726 6.691 -7.229 1.00 84.12 80 GLN A N 1
ATOM 646 C CA . GLN A 1 80 ? -3.593 8.152 -7.206 1.00 84.12 80 GLN A CA 1
ATOM 647 C C . GLN A 1 80 ? -4.734 8.908 -7.905 1.00 84.12 80 GLN A C 1
ATOM 649 O O . GLN A 1 80 ? -5.111 9.962 -7.416 1.00 84.12 80 GLN A O 1
ATOM 654 N N . GLU A 1 81 ? -5.337 8.367 -8.969 1.00 79.88 81 GLU A N 1
ATOM 655 C CA . GLU A 1 81 ? -6.498 9.006 -9.625 1.00 79.88 81 GLU A CA 1
ATOM 656 C C . GLU A 1 81 ? -7.695 9.168 -8.674 1.00 79.88 81 GLU A C 1
ATOM 658 O O . GLU A 1 81 ? -8.426 10.151 -8.740 1.00 79.88 81 GLU A O 1
ATOM 663 N N . GLN A 1 82 ? -7.872 8.230 -7.741 1.00 80.75 82 GLN A N 1
ATOM 664 C CA . GLN A 1 82 ? -8.929 8.290 -6.728 1.00 80.75 82 GLN A CA 1
ATOM 665 C C . GLN A 1 82 ? -8.546 9.146 -5.515 1.00 80.75 82 GLN A C 1
ATOM 667 O O . GLN A 1 82 ? -9.379 9.406 -4.649 1.00 80.75 82 GLN A O 1
ATOM 672 N N . LEU A 1 83 ? -7.287 9.584 -5.424 1.00 81.94 83 LEU A N 1
ATOM 673 C CA . LEU A 1 83 ? -6.824 10.448 -4.338 1.00 81.94 83 LEU A CA 1
ATOM 674 C C . LEU A 1 83 ? -7.103 11.926 -4.614 1.00 81.94 83 LEU A C 1
ATOM 676 O O . LEU A 1 83 ? -7.210 12.693 -3.660 1.00 81.94 83 LEU A O 1
ATOM 680 N N . ASP A 1 84 ? -7.274 12.311 -5.883 1.00 80.25 84 ASP A N 1
ATOM 681 C CA . ASP A 1 84 ? -7.615 13.686 -6.266 1.00 80.25 84 ASP A CA 1
ATOM 682 C C . ASP A 1 84 ? -9.050 14.054 -5.854 1.00 80.25 84 ASP A C 1
ATOM 684 O O . ASP A 1 84 ? -9.329 15.198 -5.491 1.00 80.25 84 ASP A O 1
ATOM 688 N N . LYS A 1 85 ? -9.969 13.079 -5.875 1.00 80.25 85 LYS A N 1
ATOM 689 C CA . LYS A 1 85 ? -11.366 13.227 -5.433 1.00 80.25 85 LYS A CA 1
ATOM 690 C C . LYS A 1 85 ? -11.802 12.004 -4.614 1.00 80.25 85 LYS A C 1
ATOM 692 O O . LYS A 1 85 ? -12.507 11.142 -5.131 1.00 80.25 85 LYS A O 1
ATOM 697 N N . PRO A 1 86 ? -11.386 11.907 -3.340 1.00 84.00 86 PRO A N 1
ATOM 698 C CA . PRO A 1 86 ? -11.631 10.719 -2.537 1.00 84.00 86 PRO A CA 1
ATOM 699 C C . PRO A 1 86 ? -13.092 10.658 -2.070 1.00 84.00 86 PRO A C 1
ATOM 701 O O . PRO A 1 86 ? -13.471 11.319 -1.099 1.00 84.00 86 PRO A O 1
ATOM 704 N N . GLU A 1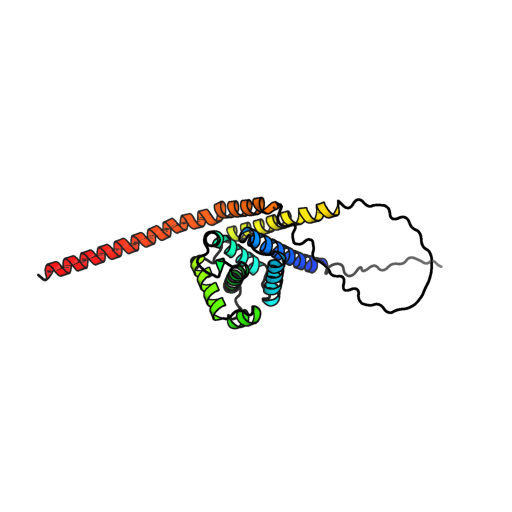 87 ? -13.904 9.836 -2.735 1.00 86.25 87 GLU A N 1
ATOM 705 C CA . GLU A 1 87 ? -15.273 9.523 -2.299 1.00 86.25 87 GLU A CA 1
ATOM 706 C C . GLU A 1 87 ? -15.249 8.677 -1.016 1.00 86.25 87 GLU A C 1
ATOM 708 O O . GLU A 1 87 ? -15.873 9.024 -0.009 1.00 86.25 87 GLU A O 1
ATOM 713 N N . ASP A 1 88 ? -14.439 7.615 -1.013 1.00 92.31 88 ASP A N 1
ATOM 714 C CA . ASP A 1 88 ? -14.315 6.696 0.113 1.00 92.31 88 ASP A CA 1
ATOM 715 C C . ASP A 1 88 ? -13.343 7.175 1.206 1.00 92.31 88 ASP A C 1
ATOM 717 O O . ASP A 1 88 ? -12.224 7.636 0.962 1.00 92.31 88 ASP A O 1
ATOM 721 N N . GLU A 1 89 ? -13.721 6.928 2.464 1.00 91.12 89 GLU A N 1
ATOM 722 C CA . GLU A 1 89 ? -12.937 7.258 3.667 1.00 91.12 89 GLU A CA 1
ATOM 723 C C . GLU A 1 89 ? -11.530 6.637 3.702 1.00 91.12 89 GLU A C 1
ATOM 725 O O . GLU A 1 89 ? -10.636 7.139 4.391 1.00 91.12 89 GLU A O 1
ATOM 730 N N . VAL A 1 90 ? -11.311 5.530 2.984 1.00 94.44 90 VAL A N 1
ATOM 731 C CA . VAL A 1 90 ? -9.999 4.870 2.916 1.00 94.44 90 VAL A CA 1
ATOM 732 C C . VAL A 1 90 ? -8.969 5.742 2.194 1.00 94.44 90 VAL A C 1
ATOM 734 O O . VAL A 1 90 ? -7.813 5.777 2.613 1.00 94.44 90 VAL A O 1
ATOM 737 N N . PHE A 1 91 ? -9.390 6.499 1.176 1.00 93.44 91 PHE A N 1
ATOM 738 C CA . PHE A 1 91 ? -8.521 7.354 0.365 1.00 93.44 91 PHE A CA 1
ATOM 739 C C . PHE A 1 91 ? -8.239 8.705 1.018 1.00 93.44 91 PHE A C 1
ATOM 741 O O . PHE A 1 91 ? -7.227 9.328 0.721 1.00 93.44 91 PHE A O 1
ATOM 748 N N . LYS A 1 92 ? -9.059 9.134 1.982 1.00 91.00 92 LYS A N 1
ATOM 749 C CA . LYS A 1 92 ? -8.834 10.373 2.750 1.00 91.00 92 LYS A CA 1
ATOM 750 C C . LYS A 1 92 ? -7.679 10.256 3.749 1.00 91.00 92 LYS A C 1
ATOM 752 O O . LYS A 1 92 ? -7.135 11.266 4.191 1.00 91.00 92 LYS A O 1
ATOM 757 N N . CYS A 1 93 ? -7.291 9.034 4.122 1.00 91.62 93 CYS A N 1
ATOM 758 C CA . CYS A 1 93 ? -6.247 8.782 5.110 1.00 91.62 93 CYS A CA 1
ATOM 759 C C . CYS A 1 93 ? -5.113 7.916 4.522 1.00 91.62 93 CYS A C 1
ATOM 761 O O . CYS A 1 93 ? -5.330 6.723 4.294 1.00 91.62 93 CYS A O 1
ATOM 763 N N . PRO A 1 94 ? -3.872 8.431 4.389 1.00 93.19 94 PRO A N 1
ATOM 764 C CA . PRO A 1 94 ? -2.740 7.680 3.844 1.00 93.19 94 PRO A CA 1
ATOM 765 C C . PRO A 1 94 ? -2.441 6.431 4.671 1.00 93.19 94 PRO A C 1
ATOM 767 O O . PRO A 1 94 ? -2.068 5.404 4.118 1.00 93.19 94 PRO A O 1
ATOM 770 N N . LYS A 1 95 ? -2.666 6.477 5.994 1.00 94.88 95 LYS A N 1
ATOM 771 C CA . LYS A 1 95 ? -2.481 5.314 6.874 1.00 94.88 95 LYS A CA 1
ATOM 772 C C . LYS A 1 95 ? -3.450 4.183 6.532 1.00 94.88 95 LYS A C 1
ATOM 774 O O . LYS A 1 95 ? -3.034 3.030 6.479 1.00 94.88 95 LYS A O 1
ATOM 779 N N . ARG A 1 96 ? -4.726 4.508 6.287 1.00 95.94 96 ARG A N 1
ATOM 780 C CA . ARG A 1 96 ? -5.760 3.524 5.924 1.00 95.94 96 ARG A CA 1
ATOM 781 C C . ARG A 1 96 ? -5.540 2.983 4.515 1.00 95.94 96 ARG A C 1
ATOM 783 O O . ARG A 1 96 ? -5.597 1.770 4.336 1.00 95.94 96 ARG A O 1
ATOM 790 N N . CYS A 1 97 ? -5.235 3.857 3.556 1.00 95.88 97 CYS A N 1
ATOM 791 C CA . CYS A 1 97 ? -4.935 3.463 2.181 1.00 95.88 97 CYS A CA 1
ATOM 792 C C . CYS A 1 97 ? -3.700 2.552 2.109 1.00 95.88 97 CYS A C 1
ATOM 794 O O . CYS A 1 97 ? -3.774 1.446 1.573 1.00 95.88 97 CYS A O 1
ATOM 796 N N . PHE A 1 98 ? -2.591 2.959 2.737 1.00 96.94 98 PHE A N 1
ATOM 797 C CA . PHE A 1 98 ? -1.371 2.154 2.798 1.00 96.94 98 PHE A CA 1
ATOM 798 C C . PHE A 1 98 ? -1.608 0.803 3.477 1.00 96.94 98 PHE A C 1
ATOM 800 O O . PHE A 1 98 ? -1.174 -0.221 2.961 1.00 96.94 98 PHE A O 1
ATOM 807 N N . LEU A 1 99 ? -2.327 0.779 4.605 1.00 97.75 99 LEU A N 1
ATOM 808 C CA . LEU A 1 99 ? -2.637 -0.461 5.316 1.00 97.75 99 LEU A CA 1
ATOM 809 C C . LEU A 1 99 ? -3.464 -1.428 4.460 1.00 97.75 99 LEU A C 1
ATOM 811 O O . LEU A 1 99 ? -3.157 -2.616 4.426 1.00 97.75 99 LEU A O 1
ATOM 815 N N . ALA A 1 100 ? -4.481 -0.936 3.750 1.00 98.00 100 ALA A N 1
ATOM 816 C CA . ALA A 1 100 ? -5.274 -1.761 2.843 1.00 98.00 100 ALA A CA 1
ATOM 817 C C . ALA A 1 100 ? -4.414 -2.324 1.696 1.00 98.00 100 ALA A C 1
ATOM 819 O O . ALA A 1 100 ? -4.473 -3.521 1.416 1.00 98.00 100 ALA A O 1
ATOM 820 N N . CYS A 1 101 ? -3.545 -1.500 1.099 1.00 97.81 101 CYS A N 1
ATOM 821 C CA . CYS A 1 101 ? -2.589 -1.947 0.082 1.00 97.81 101 CYS A CA 1
ATOM 822 C C . CYS A 1 101 ? -1.609 -2.998 0.624 1.00 97.81 101 CYS A C 1
ATOM 824 O O . CYS A 1 101 ? -1.301 -3.966 -0.069 1.00 97.81 101 CYS A O 1
ATOM 826 N N . LEU A 1 102 ? -1.141 -2.833 1.864 1.00 97.50 102 LEU A N 1
ATOM 827 C CA . LEU A 1 102 ? -0.231 -3.765 2.527 1.00 97.50 102 LEU A CA 1
ATOM 828 C C . LEU A 1 102 ? -0.890 -5.127 2.774 1.00 97.50 102 LEU A C 1
ATOM 830 O O . LEU A 1 102 ? -0.276 -6.158 2.502 1.00 97.50 102 LEU A O 1
ATOM 834 N N . ILE A 1 103 ? -2.145 -5.135 3.235 1.00 97.38 103 ILE A N 1
ATOM 835 C CA . ILE A 1 103 ? -2.932 -6.362 3.418 1.00 97.38 103 ILE A CA 1
ATOM 836 C C . ILE A 1 103 ? -3.095 -7.087 2.077 1.00 97.38 103 ILE A C 1
ATOM 838 O O . ILE A 1 103 ? -2.806 -8.280 1.996 1.00 97.38 103 ILE A O 1
ATOM 842 N N . LEU A 1 104 ? -3.484 -6.374 1.013 1.00 97.88 104 LEU A N 1
ATOM 843 C CA . LEU A 1 104 ? -3.635 -6.957 -0.325 1.00 97.88 104 LEU A CA 1
ATOM 844 C C . LEU A 1 104 ? -2.317 -7.523 -0.867 1.00 97.88 104 LEU A C 1
ATOM 846 O O . LEU A 1 104 ? -2.289 -8.641 -1.375 1.00 97.88 104 LEU A O 1
ATOM 850 N N . ALA A 1 105 ? -1.212 -6.787 -0.733 1.00 97.31 105 ALA A N 1
ATOM 851 C CA . ALA A 1 105 ? 0.105 -7.242 -1.174 1.00 97.31 105 ALA A CA 1
ATOM 852 C C . ALA A 1 105 ? 0.570 -8.490 -0.407 1.00 97.31 105 ALA A C 1
ATOM 854 O O . ALA A 1 105 ? 1.108 -9.421 -1.004 1.00 97.31 105 ALA A O 1
ATOM 855 N N . SER A 1 106 ? 0.322 -8.535 0.903 1.00 95.62 106 SER A N 1
ATOM 856 C CA . SER A 1 106 ? 0.588 -9.711 1.732 1.00 95.62 106 SER A CA 1
ATOM 857 C C . SER A 1 106 ? -0.259 -10.905 1.278 1.00 95.62 106 SER A C 1
ATOM 859 O O . SER A 1 106 ? 0.283 -11.996 1.138 1.00 95.62 106 SER A O 1
ATOM 861 N N . LYS A 1 107 ? -1.552 -10.718 0.961 1.00 95.06 107 LYS A N 1
ATOM 862 C CA . LYS A 1 107 ? -2.431 -11.803 0.465 1.00 95.06 107 LYS A CA 1
ATOM 863 C C . LYS A 1 107 ? -2.013 -12.310 -0.907 1.00 95.06 107 LYS A C 1
ATOM 865 O O . LYS A 1 107 ? -2.227 -13.474 -1.208 1.00 95.06 107 LYS A O 1
ATOM 870 N N . PHE A 1 108 ? -1.424 -11.442 -1.720 1.00 95.31 108 PHE A N 1
ATOM 871 C CA . PHE A 1 108 ? -0.970 -11.798 -3.055 1.00 95.31 108 PHE A CA 1
ATOM 872 C C . PHE A 1 108 ? 0.350 -12.583 -3.057 1.00 95.31 108 PHE A C 1
ATOM 874 O O . PHE A 1 108 ? 0.536 -13.449 -3.902 1.00 95.31 108 PHE A O 1
ATOM 881 N N . LEU A 1 109 ? 1.277 -12.275 -2.141 1.00 92.81 109 LEU A N 1
ATOM 882 C CA . LEU A 1 109 ? 2.639 -12.828 -2.164 1.00 92.81 109 LEU A CA 1
ATOM 883 C C . LEU A 1 109 ? 2.924 -13.909 -1.116 1.00 92.81 109 LEU A C 1
ATOM 885 O O . LEU A 1 109 ? 3.971 -14.549 -1.204 1.00 92.81 109 LEU A O 1
ATOM 889 N N . GLN A 1 110 ? 2.094 -14.048 -0.081 1.00 88.06 110 GLN A N 1
ATOM 890 C CA . GLN A 1 110 ? 2.380 -14.927 1.054 1.00 88.06 110 GLN A CA 1
ATOM 891 C C . GLN A 1 110 ? 1.334 -16.034 1.165 1.00 88.06 110 GLN A C 1
ATOM 893 O O . GLN A 1 110 ? 0.150 -15.749 1.322 1.00 88.06 110 GLN A O 1
ATOM 898 N N . ASP A 1 111 ? 1.796 -17.285 1.194 1.00 84.62 111 ASP A N 1
ATOM 899 C CA . ASP A 1 111 ? 0.934 -18.461 1.386 1.00 84.62 111 ASP A CA 1
ATOM 900 C C . ASP A 1 111 ? 0.315 -18.508 2.792 1.00 84.62 111 ASP A C 1
ATOM 902 O O . ASP A 1 111 ? -0.792 -19.003 2.986 1.00 84.62 111 ASP A O 1
ATOM 906 N N . ASN A 1 112 ? 1.020 -17.957 3.788 1.00 84.31 112 ASN A N 1
ATOM 907 C CA . ASN A 1 112 ? 0.526 -17.821 5.154 1.00 84.31 112 ASN A CA 1
ATOM 908 C C . ASN A 1 112 ? 0.301 -16.345 5.491 1.00 84.31 112 ASN A C 1
ATOM 910 O O . ASN A 1 112 ? 1.250 -15.613 5.783 1.00 84.31 112 ASN A O 1
ATOM 914 N N . ASN A 1 113 ? -0.961 -15.918 5.457 1.00 87.75 113 ASN A N 1
ATOM 915 C CA . ASN A 1 113 ? -1.357 -14.557 5.789 1.00 87.75 113 ASN A CA 1
ATOM 916 C C . ASN A 1 113 ? -2.059 -14.485 7.145 1.00 87.75 113 ASN A C 1
ATOM 918 O O . ASN A 1 113 ? -2.822 -15.367 7.542 1.00 87.75 113 ASN A O 1
ATOM 922 N N . PHE A 1 114 ? -1.863 -13.367 7.832 1.00 91.94 114 PHE A N 1
ATOM 923 C CA . PHE A 1 114 ? -2.671 -13.005 8.976 1.00 91.94 114 PHE A CA 1
ATOM 924 C C . PHE A 1 114 ? -4.153 -12.888 8.624 1.00 91.94 114 PHE A C 1
ATOM 926 O O . PHE A 1 114 ? -4.573 -12.248 7.659 1.00 91.94 114 PHE A O 1
ATOM 933 N N . THR A 1 115 ? -4.975 -13.464 9.496 1.00 94.75 115 THR A N 1
ATOM 934 C CA . THR A 1 115 ? -6.423 -13.284 9.430 1.00 94.75 115 THR A CA 1
ATOM 935 C C . THR A 1 115 ? -6.788 -11.815 9.655 1.00 94.75 115 THR A C 1
ATOM 937 O O . THR A 1 115 ? -6.059 -11.065 10.309 1.00 94.75 115 THR A O 1
ATOM 940 N N . MET A 1 116 ? -7.969 -11.393 9.200 1.00 95.19 116 MET A N 1
ATOM 941 C CA . MET A 1 116 ? -8.435 -10.022 9.459 1.00 95.19 116 MET A CA 1
ATOM 942 C C . MET A 1 116 ? -8.605 -9.727 10.959 1.00 95.19 116 MET A C 1
ATOM 944 O O . MET A 1 116 ? -8.419 -8.588 11.381 1.00 95.19 116 MET A O 1
ATOM 948 N N . LYS A 1 117 ? -8.871 -10.749 11.786 1.00 96.75 117 LYS A N 1
ATOM 949 C CA . LYS A 1 117 ? -8.866 -10.627 13.255 1.00 96.75 117 LYS A CA 1
ATOM 950 C C . LYS A 1 117 ? -7.460 -10.327 13.788 1.00 96.75 117 LYS A C 1
ATOM 952 O O . LYS A 1 117 ? -7.298 -9.466 14.648 1.00 96.75 117 LYS A O 1
ATOM 957 N N . SER A 1 118 ? -6.437 -10.984 13.242 1.00 96.12 118 SER A N 1
ATOM 958 C CA . SER A 1 118 ? -5.033 -10.721 13.578 1.00 96.12 118 SER A CA 1
ATOM 959 C C . SER A 1 118 ? -4.618 -9.302 13.170 1.00 96.12 118 SER A C 1
ATOM 961 O O . SER A 1 118 ? -4.048 -8.579 13.984 1.00 96.12 118 SER A O 1
ATOM 963 N N . TRP A 1 119 ? -4.981 -8.853 11.963 1.00 96.62 119 TRP A N 1
ATOM 964 C CA . TRP A 1 119 ? -4.758 -7.468 11.522 1.00 96.62 119 TRP A CA 1
ATOM 965 C C . TRP A 1 119 ? -5.497 -6.442 12.391 1.00 96.62 119 TRP A C 1
ATOM 967 O O . TRP A 1 119 ? -4.952 -5.381 12.695 1.00 96.62 119 TRP A O 1
ATOM 977 N N . SER A 1 120 ? -6.711 -6.765 12.839 1.00 97.31 120 SER A N 1
ATOM 978 C CA . SER A 1 120 ? -7.499 -5.946 13.768 1.00 97.31 120 SER A CA 1
ATOM 979 C C . SER A 1 120 ? -6.789 -5.782 15.114 1.00 97.31 120 SER A C 1
ATOM 981 O O . SER A 1 120 ? -6.585 -4.657 15.560 1.00 97.31 120 SER A O 1
ATOM 983 N N . SER A 1 121 ? -6.301 -6.876 15.705 1.00 96.75 121 SER A N 1
ATOM 984 C CA . SER A 1 121 ? -5.499 -6.839 16.939 1.00 96.75 121 SER A CA 1
ATOM 985 C C . SER A 1 121 ? -4.183 -6.066 16.767 1.00 96.75 121 SER A C 1
ATOM 987 O O . SER A 1 121 ? -3.749 -5.338 17.661 1.00 96.75 121 SER A O 1
ATOM 989 N N . LEU A 1 122 ? -3.554 -6.178 15.596 1.00 94.62 122 LEU A N 1
ATOM 990 C CA . LEU A 1 122 ? -2.293 -5.509 15.297 1.00 94.62 122 LEU A CA 1
ATOM 991 C C . LEU A 1 122 ? -2.465 -3.990 15.146 1.00 94.62 122 LEU A C 1
ATOM 993 O O . LEU A 1 122 ? -1.659 -3.222 15.663 1.00 94.62 122 LEU A O 1
ATOM 997 N N . THR A 1 123 ? -3.512 -3.557 14.447 1.00 95.00 123 THR A N 1
ATOM 998 C CA . THR A 1 123 ? -3.733 -2.149 14.067 1.00 95.00 123 THR A CA 1
ATOM 999 C C . THR A 1 123 ? -4.603 -1.375 15.055 1.00 95.00 123 THR A C 1
ATOM 1001 O O . THR A 1 123 ? -4.573 -0.148 15.049 1.00 95.00 123 THR A O 1
ATOM 1004 N N . GLY A 1 124 ? -5.397 -2.073 15.872 1.00 95.25 124 GLY A N 1
ATOM 1005 C CA . GLY A 1 124 ? -6.433 -1.479 16.720 1.00 95.25 124 GLY A CA 1
ATOM 1006 C C . GLY A 1 124 ? -7.710 -1.085 15.965 1.00 95.25 124 GLY A C 1
ATOM 1007 O O . GLY A 1 124 ? -8.629 -0.539 16.571 1.00 95.25 124 GLY A O 1
ATOM 1008 N N . LEU A 1 125 ? -7.797 -1.351 14.656 1.00 95.69 125 LEU A N 1
ATOM 1009 C CA . LEU A 1 125 ? -8.989 -1.066 13.854 1.00 95.69 125 LEU A CA 1
ATOM 1010 C C . LEU A 1 125 ? -10.000 -2.208 13.947 1.00 95.69 125 LEU A C 1
ATOM 1012 O O . LEU A 1 125 ? -9.625 -3.373 14.080 1.00 95.69 125 LEU A O 1
ATOM 1016 N N . LYS A 1 126 ? -11.295 -1.898 13.815 1.00 97.50 126 LYS A N 1
ATOM 1017 C CA . LYS A 1 126 ? -12.350 -2.922 13.774 1.00 97.50 126 LYS A CA 1
ATOM 1018 C C . LYS A 1 126 ? -12.175 -3.816 12.544 1.00 97.50 126 LYS A C 1
ATOM 1020 O O . LYS A 1 126 ? -11.875 -3.336 11.454 1.00 97.50 126 LYS A O 1
ATOM 1025 N N . THR A 1 127 ? -12.451 -5.112 12.689 1.00 98.00 127 THR A N 1
ATOM 1026 C CA . THR A 1 127 ? -12.371 -6.068 11.568 1.00 98.00 127 THR A CA 1
ATOM 1027 C C . THR A 1 127 ? -13.273 -5.659 10.394 1.00 98.00 127 THR A C 1
ATOM 1029 O O . THR A 1 127 ? -12.858 -5.762 9.244 1.00 98.00 127 THR A O 1
ATOM 1032 N N . SER A 1 128 ? -14.473 -5.134 10.669 1.00 97.69 128 SER A N 1
ATOM 1033 C CA . SER A 1 128 ? -15.398 -4.644 9.636 1.00 97.69 128 SER A CA 1
ATOM 1034 C C . SER A 1 128 ? -14.849 -3.445 8.861 1.00 97.69 128 SER A C 1
ATOM 1036 O O . SER A 1 128 ? -15.040 -3.352 7.652 1.00 97.69 128 SER A O 1
ATOM 1038 N N . GLU A 1 129 ? -14.129 -2.545 9.532 1.00 97.69 129 GLU A N 1
ATOM 1039 C CA . GLU A 1 129 ? -13.450 -1.424 8.882 1.00 97.69 129 GLU A CA 1
ATOM 1040 C C . GLU A 1 129 ? -12.310 -1.909 7.987 1.00 97.69 129 GLU A C 1
ATOM 1042 O O . GLU A 1 129 ? -12.203 -1.454 6.851 1.00 97.69 129 GLU A O 1
ATOM 1047 N N . LEU A 1 130 ? -11.495 -2.852 8.465 1.00 97.88 130 LEU A N 1
ATOM 1048 C CA . LEU A 1 130 ? -10.409 -3.424 7.671 1.00 97.88 130 LEU A CA 1
ATOM 1049 C C . LEU A 1 130 ? -10.936 -4.124 6.415 1.00 97.88 130 LEU A C 1
ATOM 1051 O O . LEU A 1 130 ? -10.420 -3.879 5.331 1.00 97.88 130 LEU A O 1
ATOM 1055 N N . LEU A 1 131 ? -11.985 -4.942 6.551 1.00 98.00 131 LEU A N 1
ATOM 1056 C CA . LEU A 1 131 ? -12.626 -5.635 5.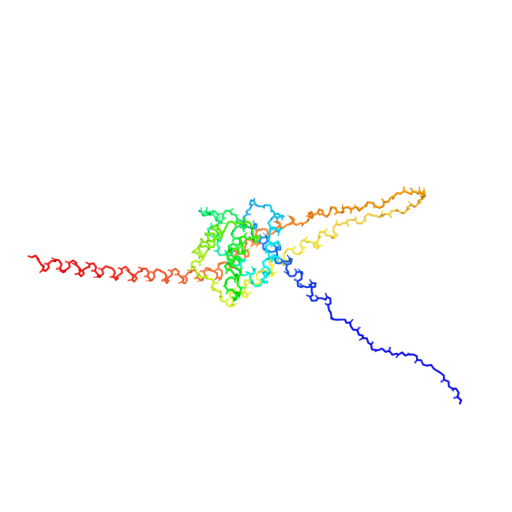428 1.00 98.00 131 LEU A CA 1
ATOM 1057 C C . LEU A 1 131 ? -13.211 -4.653 4.411 1.00 98.00 131 LEU A C 1
ATOM 1059 O O . LEU A 1 131 ? -13.031 -4.826 3.209 1.00 98.00 131 LEU A O 1
ATOM 1063 N N . ARG A 1 132 ? -13.885 -3.598 4.884 1.00 98.12 132 ARG A N 1
ATOM 1064 C CA . ARG A 1 132 ? -14.432 -2.551 4.015 1.00 98.12 132 ARG A CA 1
ATOM 1065 C C . ARG A 1 132 ? -13.324 -1.824 3.256 1.00 98.12 132 ARG A C 1
ATOM 1067 O O . ARG A 1 132 ? -13.414 -1.704 2.041 1.00 98.12 132 ARG A O 1
ATOM 1074 N N . ASN A 1 133 ? -12.284 -1.371 3.956 1.00 97.75 133 ASN A N 1
ATOM 1075 C CA . ASN A 1 133 ? -11.160 -0.662 3.343 1.00 97.75 133 ASN A CA 1
ATOM 1076 C C . ASN A 1 133 ? -10.435 -1.551 2.318 1.00 97.75 133 ASN A C 1
ATOM 1078 O O . ASN A 1 133 ? -10.120 -1.087 1.227 1.00 97.75 133 ASN A O 1
ATOM 1082 N N . GLU A 1 134 ? -10.213 -2.827 2.647 1.00 97.75 134 GLU A N 1
ATOM 1083 C CA . GLU A 1 134 ? -9.637 -3.811 1.727 1.00 97.75 134 GLU A CA 1
ATOM 1084 C C . GLU A 1 134 ? -10.484 -3.947 0.458 1.00 97.75 134 GLU A C 1
ATOM 1086 O O . GLU A 1 134 ? -9.960 -3.848 -0.649 1.00 97.75 134 GLU A O 1
ATOM 1091 N N . MET A 1 135 ? -11.795 -4.142 0.613 1.00 97.75 135 MET A N 1
ATOM 1092 C CA . MET A 1 135 ? -12.704 -4.352 -0.510 1.00 97.75 135 MET A CA 1
ATOM 1093 C C . MET A 1 135 ? -12.787 -3.127 -1.426 1.00 97.75 135 MET A C 1
ATOM 1095 O O . MET A 1 135 ? -12.775 -3.279 -2.645 1.00 97.75 135 MET A O 1
ATOM 1099 N N . VAL A 1 136 ? -12.849 -1.918 -0.859 1.00 97.31 136 VAL A N 1
ATOM 1100 C CA . VAL A 1 136 ? -12.855 -0.664 -1.630 1.00 97.31 136 VAL A CA 1
ATOM 1101 C C . VAL A 1 136 ? -11.581 -0.543 -2.465 1.00 97.31 136 VAL A C 1
ATOM 1103 O O . VAL A 1 136 ? -11.652 -0.332 -3.676 1.00 97.31 136 VAL A O 1
ATOM 1106 N N . VAL A 1 137 ? -10.413 -0.743 -1.849 1.00 96.88 137 VAL A N 1
ATOM 1107 C CA . VAL A 1 137 ? -9.131 -0.658 -2.560 1.00 96.88 137 VAL A CA 1
ATOM 1108 C C . VAL A 1 137 ? -9.019 -1.741 -3.634 1.00 96.88 137 VAL A C 1
ATOM 1110 O O . VAL A 1 137 ? -8.599 -1.452 -4.751 1.00 96.88 137 VAL A O 1
ATOM 1113 N N . LEU A 1 138 ? -9.442 -2.971 -3.342 1.00 96.81 138 LEU A N 1
ATOM 1114 C CA . LEU A 1 138 ? -9.395 -4.075 -4.299 1.00 96.81 138 LEU A CA 1
ATOM 1115 C C . LEU A 1 138 ? -10.270 -3.819 -5.533 1.00 96.81 138 LEU A C 1
ATOM 1117 O O . LEU A 1 138 ? -9.816 -4.034 -6.658 1.00 96.81 138 LEU A O 1
ATOM 1121 N N . LYS A 1 139 ? -11.496 -3.324 -5.325 1.00 95.25 139 LYS A N 1
ATOM 1122 C CA . LYS A 1 139 ? -12.401 -2.913 -6.409 1.00 95.25 139 LYS A CA 1
ATOM 1123 C C . LYS A 1 139 ? -11.807 -1.782 -7.235 1.00 95.25 139 LYS A C 1
ATOM 1125 O O . LYS A 1 139 ? -11.872 -1.819 -8.456 1.00 95.25 139 LYS A O 1
ATOM 1130 N N . THR A 1 140 ? -11.179 -0.817 -6.572 1.00 94.38 140 THR A N 1
ATOM 1131 C CA . THR A 1 140 ? -10.530 0.318 -7.239 1.00 94.38 140 THR A CA 1
ATOM 1132 C C . THR A 1 140 ? -9.356 -0.124 -8.113 1.00 94.38 140 THR A C 1
ATOM 1134 O O . THR A 1 140 ? -9.125 0.427 -9.183 1.00 94.38 140 THR A O 1
ATOM 1137 N N . LEU A 1 141 ? -8.633 -1.168 -7.702 1.00 92.81 141 LEU A N 1
ATOM 1138 C CA . LEU A 1 141 ? -7.584 -1.793 -8.512 1.00 92.81 141 LEU A CA 1
ATOM 1139 C C . LEU A 1 141 ? -8.133 -2.694 -9.635 1.00 92.81 141 LEU A C 1
ATOM 1141 O O . LEU A 1 141 ? -7.333 -3.344 -10.316 1.00 92.81 141 LEU A O 1
ATOM 1145 N N . ASP A 1 142 ? -9.456 -2.757 -9.820 1.00 93.00 142 ASP A N 1
ATOM 1146 C CA . ASP A 1 142 ? -10.158 -3.643 -10.758 1.00 93.00 142 ASP A CA 1
ATOM 1147 C C . ASP A 1 142 ? -9.780 -5.122 -10.558 1.00 93.00 142 ASP A C 1
ATOM 1149 O O . ASP A 1 142 ? -9.651 -5.885 -11.509 1.00 93.00 142 ASP A O 1
ATOM 1153 N N . TYR A 1 143 ? -9.489 -5.529 -9.314 1.00 93.50 143 TYR A N 1
ATOM 1154 C CA . TYR A 1 143 ? -8.975 -6.868 -8.975 1.00 93.50 143 TYR A CA 1
ATOM 1155 C C . TYR A 1 143 ? -7.669 -7.261 -9.705 1.00 93.50 143 TYR A C 1
ATOM 1157 O O . TYR A 1 143 ? -7.202 -8.398 -9.607 1.00 93.50 143 TYR A O 1
ATOM 1165 N N . ARG A 1 144 ? -7.015 -6.324 -10.402 1.00 91.31 144 ARG A N 1
ATOM 1166 C CA . ARG A 1 144 ? -5.776 -6.551 -11.154 1.00 91.31 144 ARG A CA 1
ATOM 1167 C C . ARG A 1 144 ? -4.578 -6.367 -10.240 1.00 91.31 144 ARG A C 1
ATOM 1169 O O . ARG A 1 144 ? -3.912 -5.342 -10.299 1.00 91.31 144 ARG A O 1
ATOM 1176 N N . LEU A 1 145 ? -4.305 -7.344 -9.385 1.00 94.19 145 LEU A N 1
ATOM 1177 C CA . LEU A 1 145 ? -3.148 -7.314 -8.479 1.00 94.19 145 LEU A CA 1
ATOM 1178 C C . LEU A 1 145 ? -1.841 -7.756 -9.158 1.00 94.19 145 LEU A C 1
ATOM 1180 O O . LEU A 1 145 ? -0.756 -7.365 -8.737 1.00 94.19 145 LEU A O 1
ATOM 1184 N N . ASN A 1 146 ? -1.944 -8.530 -10.242 1.00 93.62 146 ASN A N 1
ATOM 1185 C CA . ASN A 1 146 ? -0.785 -9.036 -10.966 1.00 93.62 146 ASN A CA 1
ATOM 1186 C C . ASN A 1 146 ? 0.041 -7.909 -11.609 1.00 93.62 146 ASN A C 1
ATOM 1188 O O . ASN A 1 146 ? -0.503 -6.968 -12.192 1.00 93.62 146 ASN A O 1
ATOM 1192 N N . ILE A 1 147 ? 1.363 -8.057 -11.556 1.00 90.94 147 ILE A N 1
ATOM 1193 C CA . ILE A 1 147 ? 2.341 -7.151 -12.152 1.00 90.94 147 ILE A CA 1
ATOM 1194 C C . ILE A 1 147 ? 3.330 -7.965 -12.986 1.00 90.94 147 ILE A C 1
ATOM 1196 O O . ILE A 1 147 ? 3.823 -9.003 -12.549 1.00 90.94 147 ILE A O 1
ATOM 1200 N N . SER A 1 148 ? 3.626 -7.502 -14.202 1.00 91.88 148 SER A N 1
ATOM 1201 C CA . SER A 1 148 ? 4.628 -8.167 -15.038 1.00 91.88 148 SER A CA 1
ATOM 1202 C C . SER A 1 148 ? 6.019 -8.047 -14.408 1.00 91.88 148 SER A C 1
ATOM 1204 O O . SER A 1 148 ? 6.327 -7.041 -13.765 1.00 91.88 148 SER A O 1
ATOM 1206 N N . SER A 1 149 ? 6.889 -9.037 -14.628 1.00 90.88 149 SER A N 1
ATOM 1207 C CA . SER A 1 149 ? 8.261 -8.990 -14.102 1.00 90.88 149 SER A CA 1
ATOM 1208 C C . SER A 1 149 ? 9.024 -7.749 -14.579 1.00 90.88 149 SER A C 1
ATOM 1210 O O . SER A 1 149 ? 9.805 -7.188 -13.817 1.00 90.88 149 SER A O 1
ATOM 1212 N N . VAL A 1 150 ? 8.776 -7.305 -15.817 1.00 90.81 150 VAL A N 1
ATOM 1213 C CA . VAL A 1 150 ? 9.400 -6.104 -16.394 1.00 90.81 150 VAL A CA 1
ATOM 1214 C C . VAL A 1 150 ? 8.934 -4.857 -15.645 1.00 90.81 150 VAL A C 1
ATOM 1216 O O . VAL A 1 150 ? 9.751 -4.104 -15.126 1.00 90.81 150 VAL A O 1
ATOM 1219 N N . THR A 1 151 ? 7.618 -4.683 -15.493 1.00 90.56 151 THR A N 1
ATOM 1220 C CA . THR A 1 151 ? 7.045 -3.543 -14.762 1.00 90.56 151 THR A CA 1
ATOM 1221 C C . THR A 1 151 ? 7.480 -3.530 -13.298 1.00 90.56 151 THR A C 1
ATOM 1223 O O . THR A 1 151 ? 7.766 -2.466 -12.757 1.00 90.56 151 THR A O 1
ATOM 1226 N N . TYR A 1 152 ? 7.549 -4.699 -12.653 1.00 92.25 152 TYR A N 1
ATOM 1227 C CA . TYR A 1 152 ? 8.020 -4.810 -11.275 1.00 92.25 152 TYR A CA 1
ATOM 1228 C C . TYR A 1 152 ? 9.493 -4.417 -11.152 1.00 92.25 152 TYR A C 1
ATOM 1230 O O . TYR A 1 152 ? 9.849 -3.672 -10.245 1.00 92.25 152 TYR A O 1
ATOM 1238 N N . HIS A 1 153 ? 10.350 -4.872 -12.066 1.00 93.06 153 HIS A N 1
ATOM 1239 C CA . HIS A 1 153 ? 11.764 -4.507 -12.069 1.00 93.06 153 HIS A CA 1
ATOM 1240 C C . HIS A 1 153 ? 11.963 -2.993 -12.226 1.00 93.06 153 HIS A C 1
ATOM 1242 O O . HIS A 1 153 ? 12.691 -2.380 -11.446 1.00 93.06 153 HIS A O 1
ATOM 1248 N N . ASP A 1 154 ? 11.254 -2.366 -13.164 1.00 91.38 154 ASP A N 1
ATOM 1249 C CA . ASP A 1 154 ? 11.333 -0.917 -13.371 1.00 91.38 154 ASP A CA 1
ATOM 1250 C C . ASP A 1 154 ? 10.811 -0.129 -12.173 1.00 91.38 154 ASP A C 1
ATOM 1252 O O . ASP A 1 154 ? 11.396 0.883 -11.785 1.00 91.38 154 ASP A O 1
ATOM 1256 N N . TRP A 1 155 ? 9.736 -0.617 -11.553 1.00 92.56 155 TRP A N 1
ATOM 1257 C CA . TRP A 1 155 ? 9.206 -0.056 -10.318 1.00 92.56 155 TRP A CA 1
ATOM 1258 C C . TRP A 1 155 ? 10.250 -0.083 -9.196 1.00 92.56 155 TRP A C 1
ATOM 1260 O O . TRP A 1 155 ? 10.475 0.917 -8.516 1.00 92.56 155 TRP A O 1
ATOM 1270 N N . VAL A 1 156 ? 10.927 -1.214 -9.018 1.00 91.62 156 VAL A N 1
ATOM 1271 C CA . VAL A 1 156 ? 11.981 -1.355 -8.012 1.00 91.62 156 VAL A CA 1
ATOM 1272 C C . VAL A 1 156 ? 13.163 -0.424 -8.312 1.00 91.62 156 VAL A C 1
ATOM 1274 O O . VAL A 1 156 ? 13.656 0.236 -7.399 1.00 91.62 156 VAL A O 1
ATOM 1277 N N . ASN A 1 157 ? 13.568 -0.287 -9.576 1.00 90.06 157 ASN A N 1
ATOM 1278 C CA . ASN A 1 157 ? 14.608 0.665 -9.979 1.00 90.06 157 ASN A CA 1
ATOM 1279 C C . ASN A 1 157 ? 14.210 2.116 -9.702 1.00 90.06 157 ASN A C 1
ATOM 1281 O O . ASN A 1 157 ? 15.037 2.913 -9.257 1.00 90.06 157 ASN A O 1
ATOM 1285 N N . LEU A 1 158 ? 12.944 2.471 -9.926 1.00 89.31 158 LEU A N 1
ATOM 1286 C CA . LEU A 1 158 ? 12.420 3.778 -9.550 1.00 89.31 158 LEU A CA 1
ATOM 1287 C C . LEU A 1 158 ? 12.508 4.000 -8.035 1.00 89.31 158 LEU A C 1
ATOM 1289 O O . LEU A 1 158 ? 12.998 5.045 -7.617 1.00 89.31 158 LEU A O 1
ATOM 1293 N N . LEU A 1 159 ? 12.107 3.026 -7.212 1.00 88.44 159 LEU A N 1
ATOM 1294 C CA . LEU A 1 159 ? 12.237 3.125 -5.753 1.00 88.44 159 LEU A CA 1
ATOM 1295 C C . LEU A 1 159 ? 13.690 3.358 -5.317 1.00 88.44 159 LEU A C 1
ATOM 1297 O O . LEU A 1 159 ? 13.932 4.184 -4.436 1.00 88.44 159 LEU A O 1
ATOM 1301 N N . TYR A 1 160 ? 14.655 2.688 -5.955 1.00 86.62 160 TYR A N 1
ATOM 1302 C CA . TYR A 1 160 ? 16.075 2.919 -5.689 1.00 86.62 160 TYR A CA 1
ATOM 1303 C C . TYR A 1 160 ? 16.519 4.337 -6.068 1.00 86.62 160 TYR A C 1
ATOM 1305 O O . TYR A 1 160 ? 17.171 4.993 -5.258 1.00 86.62 160 TYR A O 1
ATOM 1313 N N . ARG A 1 161 ? 16.110 4.861 -7.230 1.00 84.12 161 ARG A N 1
ATOM 1314 C CA . ARG A 1 161 ? 16.410 6.252 -7.624 1.00 84.12 161 ARG A CA 1
ATOM 1315 C C . ARG A 1 161 ? 15.812 7.272 -6.656 1.00 84.12 161 ARG A C 1
ATOM 1317 O O . ARG A 1 161 ? 16.492 8.197 -6.225 1.00 84.12 161 ARG A O 1
ATOM 1324 N N . VAL A 1 162 ? 14.561 7.070 -6.250 1.00 82.12 162 VAL A N 1
ATOM 1325 C CA . VAL A 1 162 ? 13.905 7.922 -5.246 1.00 82.12 162 VAL A CA 1
ATOM 1326 C C . VAL A 1 162 ? 14.672 7.893 -3.924 1.00 82.12 162 VAL A C 1
ATOM 1328 O O . VAL A 1 162 ? 14.806 8.918 -3.261 1.00 82.12 162 VAL A O 1
ATOM 1331 N N . SER A 1 163 ? 15.208 6.733 -3.545 1.00 81.44 163 SER A N 1
ATOM 1332 C CA . SER A 1 163 ? 15.988 6.601 -2.319 1.00 81.44 163 SER A CA 1
ATOM 1333 C C . SER A 1 163 ? 17.376 7.242 -2.359 1.00 81.44 163 SER A C 1
ATOM 1335 O O . SER A 1 163 ? 17.861 7.705 -1.325 1.00 81.44 163 SER A O 1
ATOM 1337 N N . SER A 1 164 ? 18.022 7.287 -3.529 1.00 79.19 164 SER A N 1
ATOM 1338 C CA . SER A 1 164 ? 19.313 7.961 -3.683 1.00 79.19 164 SER A CA 1
ATOM 1339 C C . SER A 1 164 ? 19.159 9.478 -3.631 1.00 79.19 164 SER A C 1
ATOM 1341 O O . SER A 1 164 ? 19.966 10.135 -2.980 1.00 79.19 164 SER A O 1
ATOM 1343 N N . LEU A 1 165 ? 18.083 10.019 -4.219 1.00 70.62 165 LEU A N 1
ATOM 1344 C CA . LEU A 1 165 ? 17.780 11.457 -4.186 1.00 70.62 165 LEU A CA 1
ATOM 1345 C C . LEU A 1 165 ? 17.592 11.992 -2.763 1.00 70.62 165 LEU A C 1
ATOM 1347 O O . LEU A 1 165 ? 17.850 13.160 -2.497 1.00 70.62 165 LEU A O 1
ATOM 1351 N N . SER A 1 166 ? 17.156 11.143 -1.832 1.00 63.50 166 SER A N 1
ATOM 1352 C CA . SER A 1 166 ? 16.980 11.545 -0.440 1.00 63.50 166 SER A CA 1
ATOM 1353 C C . SER A 1 166 ? 18.236 11.438 0.426 1.00 63.50 166 SER A C 1
ATOM 1355 O O . SER A 1 166 ? 18.249 11.985 1.525 1.00 63.50 166 SER A O 1
ATOM 1357 N N . HIS A 1 167 ? 19.273 10.723 -0.025 1.00 57.72 167 HIS A N 1
ATOM 1358 C CA . HIS A 1 167 ? 20.536 10.580 0.713 1.00 57.72 167 HIS A CA 1
ATOM 1359 C C . HIS A 1 167 ? 21.515 11.726 0.420 1.00 57.72 167 HIS A C 1
ATOM 1361 O O . HIS A 1 167 ? 22.204 12.179 1.334 1.00 57.72 167 HIS A O 1
ATOM 1367 N N . SER A 1 168 ? 21.529 12.248 -0.811 1.00 51.91 168 SER A N 1
ATOM 1368 C CA . SER A 1 168 ? 22.379 13.377 -1.227 1.00 51.91 168 SER A CA 1
ATOM 1369 C C . SER A 1 168 ? 22.190 14.638 -0.367 1.00 51.91 168 SER A C 1
ATOM 1371 O O . SER A 1 168 ? 23.155 15.339 -0.072 1.00 51.91 168 SER A O 1
ATOM 1373 N N . ASP A 1 169 ? 20.976 14.869 0.138 1.00 50.22 169 ASP A N 1
ATOM 1374 C CA . ASP A 1 169 ? 20.629 16.027 0.974 1.00 50.22 169 ASP A CA 1
ATOM 1375 C C . ASP A 1 169 ? 21.104 15.933 2.436 1.00 50.22 169 ASP A C 1
ATOM 1377 O O . ASP A 1 169 ? 21.184 16.951 3.137 1.00 50.22 169 ASP A O 1
ATOM 1381 N N . ALA A 1 170 ? 21.377 14.719 2.924 1.00 47.22 170 ALA A N 1
ATOM 1382 C CA . ALA A 1 170 ? 21.852 14.491 4.285 1.00 47.22 170 ALA A CA 1
ATOM 1383 C C . ALA A 1 170 ? 23.371 14.689 4.382 1.00 47.22 170 ALA A C 1
ATOM 1385 O O . ALA A 1 170 ? 23.862 15.216 5.378 1.00 47.22 170 ALA A O 1
ATOM 1386 N N . GLU A 1 171 ? 24.121 14.314 3.347 1.00 43.25 171 GLU A N 1
ATOM 1387 C CA . GLU A 1 171 ? 25.587 14.355 3.350 1.00 43.25 171 GLU A CA 1
ATOM 1388 C C . GLU A 1 171 ? 26.132 15.776 3.099 1.00 43.25 171 GLU A C 1
ATOM 1390 O O . GLU A 1 171 ? 27.060 16.213 3.779 1.00 43.25 171 GLU A O 1
ATOM 1395 N N . GLN A 1 172 ? 25.479 16.571 2.240 1.00 43.62 172 GLN A N 1
ATOM 1396 C CA . GLN A 1 172 ? 25.880 17.962 1.960 1.00 43.62 172 GLN A CA 1
ATOM 1397 C C . GLN A 1 172 ? 25.673 18.941 3.130 1.00 43.62 172 GLN A C 1
ATOM 1399 O O . GLN A 1 172 ? 26.362 19.957 3.199 1.00 43.62 172 GLN A O 1
ATOM 1404 N N . ARG A 1 173 ? 24.775 18.657 4.083 1.00 42.81 173 ARG A N 1
ATOM 1405 C CA . ARG A 1 173 ? 24.506 19.562 5.222 1.00 42.81 173 ARG A CA 1
ATOM 1406 C C . ARG A 1 173 ? 25.422 19.341 6.429 1.00 42.81 173 ARG A C 1
ATOM 1408 O O . ARG A 1 173 ? 25.647 20.282 7.183 1.00 42.81 173 ARG A O 1
ATOM 1415 N N . HIS A 1 174 ? 26.013 18.154 6.584 1.00 48.53 174 HIS A N 1
ATOM 1416 C CA . HIS A 1 174 ? 27.036 17.915 7.615 1.00 48.53 174 HIS A CA 1
ATOM 1417 C C . HIS A 1 174 ? 28.397 18.542 7.257 1.00 48.53 174 HIS A C 1
ATOM 1419 O O . HIS A 1 174 ? 29.219 18.754 8.143 1.00 48.53 174 HIS A O 1
ATOM 1425 N N . ALA A 1 175 ? 28.620 18.896 5.986 1.00 42.06 175 ALA A N 1
ATOM 1426 C CA . ALA A 1 175 ? 29.812 19.619 5.537 1.00 42.06 175 ALA A CA 1
ATOM 1427 C C . ALA A 1 175 ? 29.766 21.138 5.824 1.00 42.06 175 ALA A C 1
ATOM 1429 O O . ALA A 1 175 ? 30.77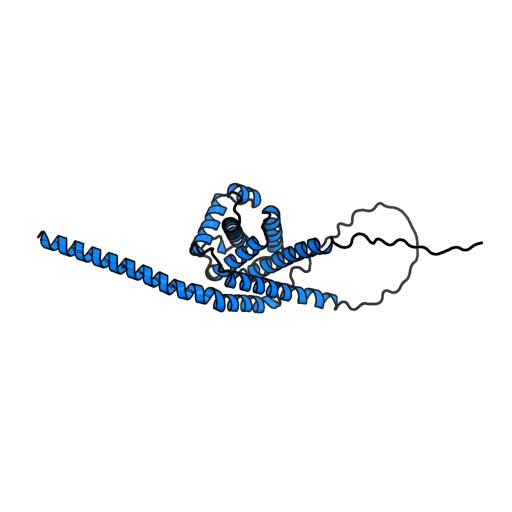6 21.819 5.668 1.00 42.06 175 ALA A O 1
ATOM 1430 N N . ALA A 1 176 ? 28.618 21.678 6.253 1.00 38.78 176 ALA A N 1
ATOM 1431 C CA . ALA A 1 176 ? 28.398 23.113 6.456 1.00 38.78 176 ALA A CA 1
ATOM 1432 C C . ALA A 1 176 ? 28.472 23.560 7.931 1.00 38.78 176 ALA A C 1
ATOM 1434 O O . ALA A 1 176 ? 27.895 24.586 8.285 1.00 38.78 176 ALA A O 1
ATOM 1435 N N . ILE A 1 177 ? 29.166 22.817 8.801 1.00 44.94 177 ILE A N 1
ATOM 1436 C CA . ILE A 1 177 ? 29.531 23.307 10.140 1.00 44.94 177 ILE A CA 1
ATOM 1437 C C . ILE A 1 177 ? 30.905 23.984 10.018 1.00 44.94 177 ILE A C 1
ATOM 1439 O O . ILE A 1 177 ? 31.896 23.276 9.830 1.00 44.94 177 ILE A O 1
ATOM 1443 N N . PRO A 1 178 ? 31.024 25.322 10.127 1.00 42.03 178 PRO A N 1
ATOM 1444 C CA . PRO A 1 178 ? 32.328 25.944 10.293 1.00 42.03 178 PRO A CA 1
ATOM 1445 C C . PRO A 1 178 ? 32.874 25.486 11.647 1.00 42.03 178 PRO A C 1
ATOM 1447 O O . PRO A 1 178 ? 32.282 25.771 12.688 1.00 42.03 178 PRO A O 1
ATOM 1450 N N . LEU A 1 179 ? 33.982 24.747 11.638 1.00 40.50 179 LEU A N 1
ATOM 1451 C CA . LEU A 1 179 ? 34.732 24.424 12.847 1.00 40.50 179 LEU A CA 1
ATOM 1452 C C . LEU A 1 179 ? 35.277 25.732 13.435 1.00 40.50 179 LEU A C 1
ATOM 1454 O O . LEU A 1 179 ? 36.289 26.255 12.972 1.00 40.50 179 LEU A O 1
ATOM 1458 N N . SER A 1 180 ? 34.607 26.284 14.443 1.00 44.75 180 SER A N 1
ATOM 1459 C CA . SER A 1 180 ? 35.205 27.296 15.310 1.00 44.75 180 SER A CA 1
ATOM 1460 C C . SER A 1 180 ? 36.216 26.611 16.249 1.00 44.75 180 SER A C 1
ATOM 1462 O O . SER A 1 180 ? 35.909 25.557 16.813 1.00 44.75 180 SER A O 1
ATOM 1464 N N . PRO A 1 181 ? 37.438 27.153 16.415 1.00 44.16 181 PRO A N 1
ATOM 1465 C CA . PRO A 1 181 ? 38.462 26.509 17.226 1.00 44.16 181 PRO A CA 1
ATOM 1466 C C . PRO A 1 181 ? 38.132 26.655 18.714 1.00 44.16 181 PRO A C 1
ATOM 1468 O O . PRO A 1 181 ? 37.967 27.762 19.223 1.00 44.16 181 PRO A O 1
ATOM 1471 N N . VAL A 1 182 ? 38.047 25.524 19.414 1.00 38.59 182 VAL A N 1
ATOM 1472 C CA . VAL A 1 182 ? 37.910 25.469 20.873 1.00 38.59 182 VAL A CA 1
ATOM 1473 C C . VAL A 1 182 ? 39.284 25.722 21.499 1.00 38.59 182 VAL A C 1
ATOM 1475 O O . VAL A 1 182 ? 40.198 24.913 21.346 1.00 38.59 182 VAL A O 1
ATOM 1478 N N . SER A 1 183 ? 39.430 26.839 22.211 1.00 44.09 183 SER A N 1
ATOM 1479 C CA . SER A 1 183 ? 40.588 27.105 23.073 1.00 44.09 183 SER A CA 1
ATOM 1480 C C . SER A 1 183 ? 40.548 26.225 24.333 1.00 44.09 183 SER A C 1
ATOM 1482 O O . SER A 1 183 ? 39.470 26.055 24.909 1.00 44.09 183 SER A O 1
ATOM 1484 N N . PRO A 1 184 ? 41.688 25.704 24.826 1.00 47.72 184 PRO A N 1
ATOM 1485 C CA . PRO A 1 184 ? 41.733 24.941 26.062 1.00 47.72 184 PRO A CA 1
ATOM 1486 C C . PRO A 1 184 ? 41.988 25.877 27.248 1.00 47.72 184 PRO A C 1
ATOM 1488 O O . PRO A 1 184 ? 42.943 26.650 27.243 1.00 47.72 184 PRO A O 1
A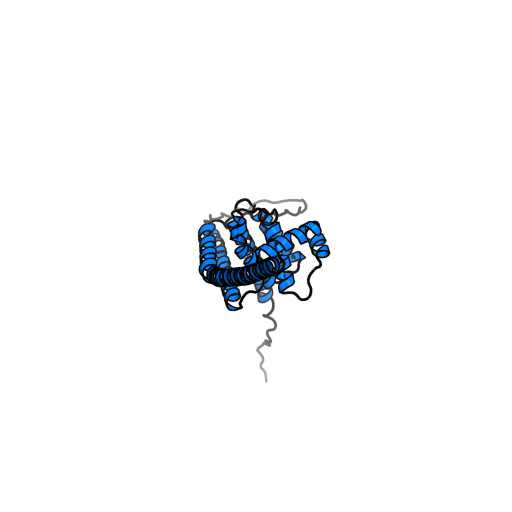TOM 1491 N N . SER A 1 185 ? 41.176 25.781 28.298 1.00 40.84 185 SER A N 1
ATOM 1492 C CA . SER A 1 185 ? 41.626 26.180 29.632 1.00 40.84 185 SER A CA 1
ATOM 1493 C C . SER A 1 185 ? 40.910 25.348 30.687 1.00 40.84 185 SER A C 1
ATOM 1495 O O . SER A 1 185 ? 39.709 25.473 30.920 1.00 40.84 185 SER A O 1
ATOM 1497 N N . CYS A 1 186 ? 41.667 24.425 31.262 1.00 40.69 186 CYS A N 1
ATOM 1498 C CA . CYS A 1 186 ? 41.342 23.657 32.450 1.00 40.69 186 CYS A CA 1
ATOM 1499 C C . CYS A 1 186 ? 41.586 24.514 33.701 1.00 40.69 186 CYS A C 1
ATOM 1501 O O . CYS A 1 186 ? 42.539 25.285 33.716 1.00 40.69 186 CYS A O 1
ATOM 1503 N N . ASN A 1 187 ? 40.747 24.360 34.738 1.00 39.19 187 ASN A N 1
ATOM 1504 C CA . ASN A 1 187 ? 41.132 24.390 36.161 1.00 39.19 187 ASN A CA 1
ATOM 1505 C C . ASN A 1 187 ? 39.924 24.142 37.096 1.00 39.19 187 ASN A C 1
ATOM 1507 O O . ASN A 1 187 ? 38.899 24.800 36.960 1.00 39.19 187 ASN A O 1
ATOM 1511 N N . GLY A 1 188 ? 40.109 23.267 38.101 1.00 34.41 188 GLY A N 1
ATOM 1512 C CA . GLY A 1 188 ? 39.500 23.413 39.439 1.00 34.41 188 GLY A CA 1
ATOM 1513 C C . GLY A 1 188 ? 38.402 22.425 39.891 1.00 34.41 188 GLY A C 1
ATOM 1514 O O . GLY A 1 188 ? 37.234 22.633 39.610 1.00 34.41 188 GLY A O 1
ATOM 1515 N N . PHE A 1 189 ? 38.816 21.406 40.660 1.00 34.69 189 PHE A N 1
ATOM 1516 C CA . PHE A 1 189 ? 38.126 20.487 41.612 1.00 34.69 189 PHE A CA 1
ATOM 1517 C C . PHE A 1 189 ? 36.939 21.048 42.470 1.00 34.69 189 PHE A C 1
ATOM 1519 O O . PHE A 1 189 ? 36.804 22.263 42.552 1.00 34.69 189 PHE A O 1
ATOM 1526 N N . PRO A 1 190 ? 36.257 20.257 43.354 1.00 52.81 190 PRO A N 1
ATOM 1527 C CA . PRO A 1 190 ? 35.691 18.896 43.238 1.00 52.81 190 PRO A CA 1
ATOM 1528 C C . PRO A 1 190 ? 34.267 18.722 43.865 1.00 52.81 190 PRO A C 1
ATOM 1530 O O . PRO A 1 190 ? 33.715 19.632 44.470 1.00 52.81 190 PRO A O 1
ATOM 1533 N N . ALA A 1 191 ? 33.781 17.467 43.835 1.00 36.31 191 ALA A N 1
ATOM 1534 C CA . ALA A 1 191 ? 32.890 16.793 44.804 1.00 36.31 191 ALA A CA 1
ATOM 1535 C C . ALA A 1 191 ? 31.386 16.589 44.471 1.00 36.31 191 ALA A C 1
ATOM 1537 O O . ALA A 1 191 ? 30.600 17.514 44.310 1.00 36.31 191 ALA A O 1
ATOM 1538 N N . SER A 1 192 ? 31.040 15.290 44.466 1.00 37.19 192 SER A N 1
ATOM 1539 C CA . SER A 1 192 ? 29.788 14.635 44.894 1.00 37.19 192 SER A CA 1
ATOM 1540 C C . SER A 1 192 ? 28.432 15.063 44.307 1.00 37.19 192 SER A C 1
ATOM 1542 O O . SER A 1 192 ? 27.773 15.952 44.834 1.00 37.19 192 SER A O 1
ATOM 1544 N N . ARG A 1 193 ? 27.899 14.245 43.374 1.00 43.31 193 ARG A N 1
ATOM 1545 C CA . ARG A 1 193 ? 26.555 13.605 43.453 1.00 43.31 193 ARG A CA 1
ATOM 1546 C C . ARG A 1 193 ? 26.245 12.709 42.232 1.00 43.31 193 ARG A C 1
ATOM 1548 O O . ARG A 1 193 ? 26.932 12.811 41.220 1.00 43.31 193 ARG A O 1
ATOM 1555 N N . PRO A 1 194 ? 25.289 11.764 42.358 1.00 39.47 194 PRO A N 1
ATOM 1556 C CA . PRO A 1 194 ? 25.170 10.603 41.478 1.00 39.47 194 PRO A CA 1
ATOM 1557 C C . PRO A 1 194 ? 24.614 10.936 40.089 1.00 39.47 194 PRO A C 1
ATOM 1559 O O . PRO A 1 194 ? 23.762 11.810 39.929 1.00 39.47 194 PRO A O 1
ATOM 1562 N N . CYS A 1 195 ? 25.091 10.175 39.100 1.00 29.94 195 CYS A N 1
ATOM 1563 C CA . CYS A 1 195 ? 24.640 10.195 37.712 1.00 29.94 195 CYS A CA 1
ATOM 1564 C C . CYS A 1 195 ? 23.122 9.993 37.625 1.00 29.94 195 CYS A C 1
ATOM 1566 O O . CYS A 1 195 ? 22.618 8.892 37.839 1.00 29.94 195 CYS A O 1
ATOM 1568 N N . SER A 1 196 ? 22.401 11.053 37.265 1.00 34.94 196 SER A N 1
ATOM 1569 C CA . SER A 1 196 ? 21.086 10.914 36.641 1.00 34.94 196 SER A CA 1
ATOM 1570 C C . SER A 1 196 ? 21.312 10.529 35.177 1.00 34.94 196 SER A C 1
ATOM 1572 O O . SER A 1 196 ? 22.182 11.130 34.541 1.00 34.94 196 SER A O 1
ATOM 1574 N N . PRO A 1 197 ? 20.574 9.559 34.610 1.00 38.00 197 PRO A N 1
ATOM 1575 C CA . PRO A 1 197 ? 20.610 9.333 33.178 1.00 38.00 197 PRO A CA 1
ATOM 1576 C C . PRO A 1 197 ? 20.085 10.603 32.516 1.00 38.00 197 PRO A C 1
ATOM 1578 O O . PRO A 1 197 ? 18.906 10.936 32.636 1.00 38.00 197 PRO A O 1
ATOM 1581 N N . VAL A 1 198 ? 20.971 11.328 31.836 1.00 31.31 198 VAL A N 1
ATOM 1582 C CA . VAL A 1 198 ? 20.566 12.268 30.799 1.00 31.31 198 VAL A CA 1
ATOM 1583 C C . VAL A 1 198 ? 19.773 11.429 29.809 1.00 31.31 198 VAL A C 1
ATOM 1585 O O . VAL A 1 198 ? 20.331 10.653 29.036 1.00 31.31 198 VAL A O 1
ATOM 1588 N N . HIS A 1 199 ? 18.449 11.540 29.884 1.00 31.75 199 HIS A N 1
ATOM 1589 C CA . HIS A 1 199 ? 17.586 11.247 28.761 1.00 31.75 199 HIS A CA 1
ATOM 1590 C C . HIS A 1 199 ? 18.062 12.215 27.680 1.00 31.75 199 HIS A C 1
ATOM 1592 O O . HIS A 1 199 ? 17.680 13.383 27.662 1.00 31.75 199 HIS A O 1
ATOM 1598 N N . SER A 1 200 ? 18.987 11.753 26.837 1.00 30.75 200 SER A N 1
ATOM 1599 C CA . SER A 1 200 ? 19.234 12.370 25.552 1.00 30.75 200 SER A CA 1
ATOM 1600 C C . SER A 1 200 ? 17.897 12.278 24.839 1.00 30.75 200 SER A C 1
ATOM 1602 O O . SER A 1 200 ? 17.523 11.226 24.312 1.00 30.75 200 SER A O 1
ATOM 1604 N N . SER A 1 201 ? 17.126 13.352 24.914 1.00 27.33 201 SER A N 1
ATOM 1605 C CA . SER A 1 201 ? 16.111 13.677 23.939 1.00 27.33 201 SER A CA 1
ATOM 1606 C C . SER A 1 201 ? 16.829 13.702 22.594 1.00 27.33 201 SER A C 1
ATOM 1608 O O . SER A 1 201 ? 17.341 14.720 22.142 1.00 27.33 201 SER A O 1
ATOM 1610 N N . PHE A 1 202 ? 16.920 12.522 21.982 1.00 30.72 202 PHE A N 1
ATOM 1611 C CA . PHE A 1 202 ? 17.007 12.362 20.545 1.00 30.72 202 PHE A CA 1
ATOM 1612 C C . PHE A 1 202 ? 15.726 12.995 20.000 1.00 30.72 202 PHE A C 1
ATOM 1614 O O . PHE A 1 202 ? 14.730 12.319 19.770 1.00 30.72 202 PHE A O 1
ATOM 1621 N N . GLU A 1 203 ? 15.727 14.319 19.894 1.00 26.08 203 GLU A N 1
ATOM 1622 C CA . GLU A 1 203 ? 14.858 15.048 18.988 1.00 26.08 203 GLU A CA 1
ATOM 1623 C C . GLU A 1 203 ? 15.285 14.613 17.582 1.00 26.08 203 GLU A C 1
ATOM 1625 O O . GLU A 1 203 ? 16.417 14.894 17.169 1.00 26.08 203 GLU A O 1
ATOM 1630 N N . PRO A 1 204 ? 14.456 13.866 16.833 1.00 35.66 204 PRO A N 1
ATOM 1631 C CA . PRO A 1 204 ? 14.779 13.500 15.468 1.00 35.66 204 PRO A CA 1
ATOM 1632 C C . PRO A 1 204 ? 14.490 14.711 14.570 1.00 35.66 204 PRO A C 1
ATOM 1634 O O . PRO A 1 204 ? 13.600 14.671 13.723 1.00 35.66 204 PRO A O 1
ATOM 1637 N N . SER A 1 205 ? 15.236 15.804 14.744 1.00 38.19 205 SER A N 1
ATOM 1638 C CA . SER A 1 205 ? 14.993 17.072 14.041 1.00 38.19 205 SER A CA 1
ATOM 1639 C C . SER A 1 205 ? 15.292 17.044 12.538 1.00 38.19 205 SER A C 1
ATOM 1641 O O . SER A 1 205 ? 15.075 18.047 11.872 1.00 38.19 205 SER A O 1
ATOM 1643 N N . ASN A 1 206 ? 15.717 15.920 11.950 1.00 43.94 206 ASN A N 1
ATOM 1644 C CA . ASN A 1 206 ? 16.133 15.880 10.539 1.00 43.94 206 ASN A CA 1
ATOM 1645 C C . ASN A 1 206 ? 15.306 14.967 9.619 1.00 43.94 206 ASN A C 1
ATOM 1647 O O . ASN A 1 206 ? 15.647 14.827 8.448 1.00 43.94 206 ASN A O 1
ATOM 1651 N N . VAL A 1 207 ? 14.186 14.388 10.071 1.00 46.12 207 VAL A N 1
ATOM 1652 C CA . VAL A 1 207 ? 13.321 13.580 9.174 1.00 46.12 207 VAL A CA 1
ATOM 1653 C C . VAL A 1 207 ? 12.496 14.457 8.207 1.00 46.12 207 VAL A C 1
ATOM 1655 O O . VAL A 1 207 ? 11.905 13.966 7.251 1.00 46.12 207 VAL A O 1
ATOM 1658 N N . LEU A 1 208 ? 12.458 15.770 8.443 1.00 45.88 208 LEU A N 1
ATOM 1659 C CA . LEU A 1 208 ? 11.554 16.725 7.794 1.00 45.88 208 LEU A CA 1
ATOM 1660 C C . LEU A 1 208 ? 12.145 17.477 6.588 1.00 45.88 208 LEU A C 1
ATOM 1662 O O . LEU A 1 208 ? 11.422 18.232 5.945 1.00 45.88 208 LEU A O 1
ATOM 1666 N N . ALA A 1 209 ? 13.418 17.271 6.234 1.00 45.31 209 ALA A N 1
ATOM 1667 C CA . ALA A 1 209 ? 14.042 17.939 5.081 1.00 45.31 209 ALA A CA 1
ATOM 1668 C C . ALA A 1 209 ? 13.628 17.346 3.710 1.00 45.31 209 ALA A C 1
ATOM 1670 O O . ALA A 1 209 ? 14.117 17.776 2.670 1.00 45.31 209 ALA A O 1
ATOM 1671 N N . THR A 1 210 ? 12.695 16.390 3.699 1.00 50.00 210 THR A N 1
ATOM 1672 C CA . THR A 1 210 ? 12.231 15.585 2.551 1.00 50.00 210 THR A CA 1
ATOM 1673 C C . THR A 1 210 ? 11.478 16.369 1.462 1.00 50.00 210 THR A C 1
ATOM 1675 O O . THR A 1 210 ? 10.980 15.781 0.504 1.00 50.00 210 THR A O 1
ATOM 1678 N N . PHE A 1 211 ? 11.365 17.695 1.570 1.00 50.34 211 PHE A N 1
ATOM 1679 C CA . PHE A 1 211 ? 10.519 18.499 0.682 1.00 50.34 211 PHE A CA 1
ATOM 1680 C C . PHE A 1 211 ? 11.234 19.150 -0.507 1.00 50.34 211 PHE A C 1
ATOM 1682 O O . PHE A 1 211 ? 10.529 19.587 -1.417 1.00 50.34 211 PHE A O 1
ATOM 1689 N N . SER A 1 212 ? 12.575 19.182 -0.560 1.00 54.09 212 SER A N 1
ATOM 1690 C CA . SER A 1 212 ? 13.289 19.849 -1.670 1.00 54.09 212 SER A CA 1
ATOM 1691 C C . SER A 1 212 ? 12.948 19.264 -3.043 1.00 54.09 212 SER A C 1
ATOM 1693 O O . SER A 1 212 ? 12.815 20.011 -4.005 1.00 54.09 212 SER A O 1
ATOM 1695 N N . ASN A 1 213 ? 12.686 17.955 -3.119 1.00 65.19 213 ASN A N 1
ATOM 1696 C CA . ASN A 1 213 ? 12.502 17.257 -4.395 1.00 65.19 213 ASN A CA 1
ATOM 1697 C C . ASN A 1 213 ? 11.052 16.805 -4.625 1.00 65.19 213 ASN A C 1
ATOM 1699 O O . ASN A 1 213 ? 10.806 15.919 -5.437 1.00 65.19 213 ASN A O 1
ATOM 1703 N N . LYS A 1 214 ? 10.052 17.382 -3.932 1.00 70.88 214 LYS A N 1
ATOM 1704 C CA . LYS A 1 214 ? 8.637 16.970 -4.093 1.00 70.88 214 LYS A CA 1
ATOM 1705 C C . LYS A 1 214 ? 8.185 17.018 -5.560 1.00 70.88 214 LYS A C 1
ATOM 1707 O O . LYS A 1 214 ? 7.473 16.120 -6.003 1.00 70.88 214 LYS A O 1
ATOM 1712 N N . ALA A 1 215 ? 8.611 18.045 -6.297 1.00 74.75 215 ALA A N 1
ATOM 1713 C CA . ALA A 1 215 ? 8.316 18.203 -7.720 1.00 74.75 215 ALA A CA 1
ATOM 1714 C C . ALA A 1 215 ? 9.009 17.133 -8.579 1.00 74.75 215 ALA A C 1
ATOM 1716 O O . ALA A 1 215 ? 8.357 16.508 -9.407 1.00 74.75 215 ALA A O 1
ATOM 1717 N N . GLU A 1 216 ? 10.290 16.862 -8.325 1.00 78.62 216 GLU A N 1
ATOM 1718 C CA . GLU A 1 216 ? 11.059 15.829 -9.030 1.00 78.62 216 GLU A CA 1
ATOM 1719 C C . GLU A 1 216 ? 10.497 14.423 -8.762 1.00 78.62 216 GLU A C 1
ATOM 1721 O O . GLU A 1 216 ? 10.316 13.630 -9.680 1.00 78.62 216 GLU A O 1
ATOM 1726 N N . LEU A 1 217 ? 10.106 14.126 -7.518 1.00 78.81 217 LEU A N 1
ATOM 1727 C CA . LEU A 1 217 ? 9.435 12.873 -7.169 1.00 78.81 217 LEU A CA 1
ATOM 1728 C C . LEU A 1 217 ? 8.079 12.735 -7.864 1.00 78.81 217 LEU A C 1
ATOM 1730 O O . LEU A 1 217 ? 7.761 11.664 -8.379 1.00 78.81 217 LEU A O 1
ATOM 1734 N N . ALA A 1 218 ? 7.276 13.802 -7.890 1.00 80.19 218 ALA A N 1
ATOM 1735 C CA . ALA A 1 218 ? 6.007 13.806 -8.608 1.00 80.19 218 ALA A CA 1
ATOM 1736 C C . ALA A 1 218 ? 6.217 13.596 -10.116 1.00 80.19 218 ALA A C 1
ATOM 1738 O O . ALA A 1 218 ? 5.480 12.824 -10.729 1.00 80.19 218 ALA A O 1
ATOM 1739 N N . GLN A 1 219 ? 7.259 14.207 -10.686 1.00 82.31 219 GLN A N 1
ATOM 1740 C CA . GLN A 1 219 ? 7.638 14.036 -12.082 1.00 82.31 219 GLN A CA 1
ATOM 1741 C C . GLN A 1 219 ? 8.037 12.587 -12.381 1.00 82.31 219 GLN A C 1
ATOM 1743 O O . GLN A 1 219 ? 7.425 11.967 -13.247 1.00 82.31 219 GLN A O 1
ATOM 1748 N N . LEU A 1 220 ? 8.961 12.003 -11.616 1.00 82.44 220 LEU A N 1
ATOM 1749 C CA . LEU A 1 220 ? 9.395 10.614 -11.795 1.00 82.44 220 LEU A CA 1
ATOM 1750 C C . LEU A 1 220 ? 8.235 9.612 -11.686 1.00 82.44 220 LEU A C 1
ATOM 1752 O O . LEU A 1 220 ? 8.177 8.624 -12.420 1.00 82.44 220 LEU A O 1
ATOM 1756 N N . LEU A 1 221 ? 7.292 9.863 -10.775 1.00 81.75 221 LEU A N 1
ATOM 1757 C CA . LEU A 1 221 ? 6.078 9.057 -10.657 1.00 81.75 221 LEU A CA 1
ATOM 1758 C C . LEU A 1 221 ? 5.150 9.242 -11.858 1.00 81.75 221 LEU A C 1
ATOM 1760 O O . LEU A 1 221 ? 4.561 8.263 -12.318 1.00 81.75 221 LEU A O 1
ATOM 1764 N N . SER A 1 222 ? 5.013 10.468 -12.364 1.00 82.50 222 SER A N 1
ATOM 1765 C CA . SER A 1 222 ? 4.205 10.756 -13.550 1.00 82.50 222 SER A CA 1
ATOM 1766 C C . SER A 1 222 ? 4.780 10.094 -14.806 1.00 82.50 222 SER A C 1
ATOM 1768 O O . SER A 1 222 ? 4.032 9.452 -15.541 1.00 82.50 222 SER A O 1
ATOM 1770 N N . GLU A 1 223 ? 6.100 10.135 -14.994 1.00 83.62 223 GLU A N 1
ATOM 1771 C CA . GLU A 1 223 ? 6.809 9.485 -16.100 1.00 83.62 223 GLU A CA 1
ATOM 1772 C C . GLU A 1 223 ? 6.599 7.970 -16.055 1.00 83.62 223 GLU A C 1
ATOM 1774 O O . GLU A 1 223 ? 6.091 7.376 -17.008 1.00 83.62 223 GLU A O 1
ATOM 1779 N N . PHE A 1 224 ? 6.855 7.350 -14.897 1.00 84.38 224 PHE A N 1
ATOM 1780 C CA . PHE A 1 224 ? 6.634 5.917 -14.707 1.00 84.38 224 PHE A CA 1
ATOM 1781 C C . PHE A 1 224 ? 5.180 5.506 -14.985 1.00 84.38 224 PHE A C 1
ATOM 1783 O O . PHE A 1 224 ? 4.916 4.476 -15.613 1.00 84.38 224 PHE A O 1
ATOM 1790 N N . LYS A 1 225 ? 4.213 6.316 -14.540 1.00 81.00 225 LYS A N 1
ATOM 1791 C CA . LYS A 1 225 ? 2.793 6.088 -14.817 1.00 81.00 225 LYS A CA 1
ATOM 1792 C C . LYS A 1 225 ? 2.490 6.137 -16.308 1.00 81.00 225 LYS A C 1
ATOM 1794 O O . LYS A 1 225 ? 1.834 5.224 -16.804 1.00 81.00 225 LYS A O 1
ATOM 1799 N N . VAL A 1 226 ? 2.950 7.161 -17.022 1.00 77.94 226 VAL A N 1
ATOM 1800 C CA . VAL A 1 226 ? 2.691 7.317 -18.460 1.00 77.94 226 VAL A CA 1
ATOM 1801 C C . VAL A 1 226 ? 3.297 6.154 -19.249 1.00 77.94 226 VAL A C 1
ATOM 1803 O O . VAL A 1 226 ? 2.599 5.537 -20.058 1.00 77.94 226 VAL A O 1
ATOM 1806 N N . GLU A 1 227 ? 4.549 5.801 -18.959 1.00 74.81 227 GLU A N 1
ATOM 1807 C CA . GLU A 1 227 ? 5.303 4.771 -19.679 1.00 74.81 227 GLU A CA 1
ATOM 1808 C C . GLU A 1 227 ? 4.835 3.342 -19.392 1.00 74.81 227 GLU A C 1
ATOM 1810 O O . GLU A 1 227 ? 4.864 2.487 -20.276 1.00 74.81 227 GLU A O 1
ATOM 1815 N N . ARG A 1 228 ? 4.430 3.030 -18.157 1.00 73.69 228 ARG A N 1
ATOM 1816 C CA . ARG A 1 228 ? 4.158 1.638 -17.757 1.00 73.69 228 ARG A CA 1
ATOM 1817 C C . ARG A 1 228 ? 2.702 1.365 -17.411 1.00 73.69 228 ARG A C 1
ATOM 1819 O O . ARG A 1 228 ? 2.211 0.277 -17.711 1.00 73.69 228 ARG A O 1
ATOM 1826 N N . LEU A 1 229 ? 1.988 2.327 -16.829 1.00 72.00 229 LEU A N 1
ATOM 1827 C CA . LEU A 1 229 ? 0.578 2.162 -16.453 1.00 72.00 229 LEU A CA 1
ATOM 1828 C C . LEU A 1 229 ? -0.372 2.660 -17.553 1.00 72.00 229 LEU A C 1
ATOM 1830 O O . LEU A 1 229 ? -1.392 2.022 -17.808 1.00 72.00 229 LEU A O 1
ATOM 1834 N N . GLY A 1 230 ? -0.006 3.713 -18.289 1.00 59.16 230 GLY A N 1
ATOM 1835 C CA . GLY A 1 230 ? -0.811 4.284 -19.372 1.00 59.16 230 GLY A CA 1
ATOM 1836 C C . GLY A 1 230 ? -0.971 3.363 -20.588 1.00 59.16 230 GLY A C 1
ATOM 1837 O O . GLY A 1 230 ? -2.012 3.383 -21.246 1.00 59.16 230 GLY A O 1
ATOM 1838 N N . HIS A 1 231 ? 0.019 2.519 -20.892 1.00 52.50 231 HIS A N 1
ATOM 1839 C CA . HIS A 1 231 ? -0.114 1.484 -21.929 1.00 52.50 231 HIS A CA 1
ATOM 1840 C C . HIS A 1 231 ? -0.953 0.288 -21.457 1.00 52.50 231 HIS A C 1
ATOM 1842 O O . HIS A 1 231 ? -1.766 -0.228 -22.224 1.00 52.50 231 HIS A O 1
ATOM 1848 N N . ALA A 1 232 ? -0.833 -0.095 -20.182 1.00 50.12 232 ALA A N 1
ATOM 1849 C CA . ALA A 1 232 ? -1.656 -1.143 -19.587 1.00 50.12 232 ALA A CA 1
ATOM 1850 C C . ALA A 1 232 ? -3.139 -0.729 -19.497 1.00 50.12 232 ALA A C 1
ATOM 1852 O O . ALA A 1 232 ? -4.012 -1.537 -19.793 1.00 50.12 232 ALA A O 1
ATOM 1853 N N . MET A 1 233 ? -3.441 0.533 -19.171 1.00 47.47 233 MET A N 1
ATOM 1854 C CA . MET A 1 233 ? -4.817 1.048 -19.116 1.00 47.47 233 MET A CA 1
ATOM 1855 C C . MET A 1 233 ? -5.446 1.249 -20.503 1.00 47.47 233 MET A C 1
ATOM 1857 O O . MET A 1 233 ? -6.621 0.932 -20.673 1.00 47.47 233 MET A O 1
ATOM 1861 N N . ARG A 1 234 ? -4.684 1.697 -21.515 1.00 47.03 234 ARG A N 1
ATOM 1862 C CA . ARG A 1 234 ? -5.180 1.856 -22.902 1.00 47.03 234 ARG A CA 1
ATOM 1863 C C . ARG A 1 234 ? -5.505 0.528 -23.591 1.00 47.03 234 ARG A C 1
ATOM 1865 O O . ARG A 1 234 ? -6.494 0.440 -24.313 1.00 47.03 234 ARG A O 1
ATOM 1872 N N . ALA A 1 235 ? -4.724 -0.522 -23.334 1.00 48.88 235 ALA A N 1
ATOM 1873 C CA . ALA A 1 235 ? -5.064 -1.868 -23.797 1.00 48.88 235 ALA A CA 1
ATOM 1874 C C . ALA A 1 235 ? -6.376 -2.369 -23.154 1.00 48.88 235 ALA A C 1
ATOM 1876 O O . ALA A 1 235 ? -7.210 -2.982 -23.821 1.00 48.88 235 ALA A O 1
ATOM 1877 N N . VAL A 1 236 ? -6.593 -2.035 -21.877 1.00 50.94 236 VAL A N 1
ATOM 1878 C CA . VAL A 1 236 ? -7.749 -2.463 -21.077 1.00 50.94 236 VAL A CA 1
ATOM 1879 C C . VAL A 1 236 ? -9.036 -1.716 -21.419 1.00 50.94 236 VAL A C 1
ATOM 1881 O O . VAL A 1 236 ? -10.085 -2.353 -21.475 1.00 50.94 236 VAL A O 1
ATOM 1884 N N . THR A 1 237 ? -9.001 -0.410 -21.694 1.00 51.19 237 THR A N 1
ATOM 1885 C CA . THR A 1 237 ? -10.199 0.321 -22.142 1.00 51.19 237 THR A CA 1
ATOM 1886 C C . THR A 1 237 ? -10.688 -0.171 -23.500 1.00 51.19 237 THR A C 1
ATOM 1888 O O . THR A 1 237 ? -11.900 -0.248 -23.701 1.00 51.19 237 THR A O 1
ATOM 1891 N N . SER A 1 238 ? -9.793 -0.597 -24.399 1.00 50.34 238 SER A N 1
ATOM 1892 C CA . SER A 1 238 ? -10.199 -1.213 -25.672 1.00 50.34 238 SER A CA 1
ATOM 1893 C C . SER A 1 238 ? -10.922 -2.553 -25.465 1.00 50.34 238 SER A C 1
ATOM 1895 O O . SER A 1 238 ? -11.954 -2.802 -26.086 1.00 50.34 238 SER A O 1
ATOM 1897 N N . ASP A 1 239 ? -10.454 -3.373 -24.519 1.00 47.03 239 ASP A N 1
ATOM 1898 C CA . ASP A 1 239 ? -10.995 -4.710 -24.255 1.00 47.03 239 ASP A CA 1
ATOM 1899 C C . ASP A 1 239 ? -12.278 -4.663 -23.400 1.00 47.03 239 ASP A C 1
ATOM 1901 O O . ASP A 1 239 ? -13.235 -5.400 -23.638 1.00 47.03 239 ASP A O 1
ATOM 1905 N N . ALA A 1 240 ? -12.367 -3.717 -22.458 1.00 50.38 240 ALA A N 1
ATOM 1906 C CA . ALA A 1 240 ? -13.586 -3.436 -21.699 1.00 50.38 240 ALA A CA 1
ATOM 1907 C C . ALA A 1 240 ? -14.695 -2.847 -22.589 1.00 50.38 240 ALA A C 1
ATOM 1909 O O . ALA A 1 240 ? -15.854 -3.235 -22.452 1.00 50.38 240 ALA A O 1
ATOM 1910 N N . THR A 1 241 ? -14.353 -1.965 -23.537 1.00 55.09 241 THR A N 1
ATOM 1911 C CA . THR A 1 241 ? -15.310 -1.429 -24.524 1.00 55.09 241 THR A CA 1
ATOM 1912 C C . 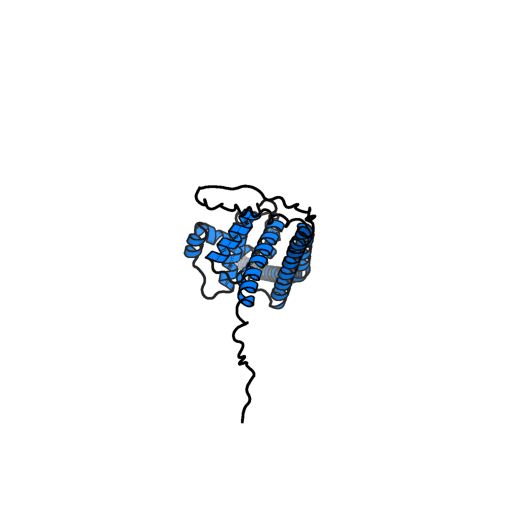THR A 1 241 ? -15.771 -2.522 -25.489 1.00 55.09 241 THR A C 1
ATOM 1914 O O . THR A 1 241 ? -16.957 -2.600 -25.803 1.00 55.09 241 THR A O 1
ATOM 1917 N N . ARG A 1 242 ? -14.872 -3.431 -25.892 1.00 50.94 242 ARG A N 1
ATOM 1918 C CA . ARG A 1 242 ? -15.202 -4.596 -26.725 1.00 50.94 242 ARG A CA 1
ATOM 1919 C C . ARG A 1 242 ? -16.147 -5.573 -26.020 1.00 50.94 242 ARG A C 1
ATOM 1921 O O . ARG A 1 242 ? -17.125 -5.996 -26.627 1.00 50.94 242 ARG A O 1
ATOM 1928 N N . LYS A 1 243 ? -15.907 -5.886 -24.741 1.00 52.59 243 LYS A N 1
ATOM 1929 C CA . LYS A 1 243 ? -16.788 -6.761 -23.943 1.00 52.59 243 LYS A CA 1
ATOM 1930 C C . LYS A 1 243 ? -18.161 -6.143 -23.686 1.00 52.59 243 LYS A C 1
ATOM 1932 O O . LYS A 1 243 ? -19.154 -6.851 -23.771 1.00 52.59 243 LYS A O 1
ATOM 1937 N N . ARG A 1 244 ? -18.228 -4.831 -23.430 1.00 52.53 244 ARG A N 1
ATOM 1938 C CA . ARG A 1 244 ? -19.496 -4.111 -23.212 1.00 52.53 244 ARG A CA 1
ATOM 1939 C C . ARG A 1 244 ? -20.332 -4.001 -24.498 1.00 52.53 244 ARG A C 1
ATOM 1941 O O . ARG A 1 244 ? -21.557 -4.024 -24.430 1.00 52.53 244 ARG A O 1
ATOM 1948 N N . LYS A 1 245 ? -19.677 -3.920 -25.664 1.00 57.69 245 LYS A N 1
ATOM 1949 C CA . LYS A 1 245 ? -20.344 -3.917 -26.975 1.00 57.69 245 LYS A CA 1
ATOM 1950 C C . LYS A 1 245 ? -20.931 -5.291 -27.325 1.00 57.69 245 LYS A C 1
ATOM 1952 O O . LYS A 1 245 ? -22.105 -5.358 -27.655 1.00 57.69 245 LYS A O 1
ATOM 1957 N N . LEU A 1 246 ? -20.181 -6.375 -27.091 1.00 57.06 246 LEU A N 1
ATOM 1958 C CA . LEU A 1 246 ? -20.658 -7.751 -27.309 1.00 57.06 246 LEU A CA 1
ATOM 1959 C C . LEU A 1 246 ? -21.917 -8.088 -26.488 1.00 57.06 246 LEU A C 1
ATOM 1961 O O . LEU A 1 246 ? -22.872 -8.634 -27.019 1.00 57.06 246 LEU A O 1
ATOM 1965 N N . THR A 1 247 ? -21.959 -7.698 -25.208 1.00 59.72 247 THR A N 1
ATOM 1966 C CA . THR A 1 247 ? -23.128 -7.955 -24.343 1.00 59.72 247 THR A CA 1
ATOM 1967 C C . THR A 1 247 ? -24.360 -7.123 -24.702 1.00 59.72 247 THR A C 1
ATOM 1969 O O . THR A 1 247 ? -25.466 -7.470 -24.299 1.00 59.72 247 THR A O 1
ATOM 1972 N N . THR A 1 248 ? -24.175 -5.998 -25.401 1.00 59.25 248 THR A N 1
ATOM 1973 C CA . THR A 1 248 ? -25.291 -5.149 -25.849 1.00 59.25 248 THR A CA 1
ATOM 1974 C C . THR A 1 248 ? -25.908 -5.733 -27.120 1.00 59.25 248 THR A C 1
ATOM 1976 O O . THR A 1 248 ? -27.123 -5.888 -27.177 1.00 59.25 248 THR A O 1
ATOM 1979 N N . ASP A 1 249 ? -25.072 -6.191 -28.059 1.00 60.00 249 ASP A N 1
ATOM 1980 C CA . ASP A 1 249 ? -25.521 -6.845 -29.296 1.00 60.00 249 ASP A CA 1
ATOM 1981 C C . ASP A 1 249 ? -26.302 -8.155 -29.014 1.00 60.00 249 ASP A C 1
ATOM 1983 O O . ASP A 1 249 ? -27.308 -8.434 -29.669 1.00 60.00 249 ASP A O 1
ATOM 1987 N N . ASP A 1 250 ? -25.908 -8.928 -27.990 1.00 58.81 250 ASP A N 1
ATOM 1988 C CA . ASP A 1 250 ? -26.629 -10.144 -27.568 1.00 58.81 250 ASP A CA 1
ATOM 1989 C C . ASP A 1 250 ? -27.997 -9.841 -26.919 1.00 58.81 250 ASP A C 1
ATOM 1991 O O . ASP A 1 250 ? -28.975 -10.561 -27.146 1.00 58.81 250 ASP A O 1
ATOM 1995 N N . ASN A 1 251 ? -28.097 -8.757 -26.139 1.00 58.31 251 ASN A N 1
ATOM 1996 C CA . ASN A 1 251 ? -29.354 -8.335 -25.509 1.00 58.31 251 ASN A CA 1
ATOM 1997 C C . ASN A 1 251 ? -30.350 -7.757 -26.525 1.00 58.31 251 ASN A C 1
ATOM 1999 O O . ASN A 1 251 ? -31.551 -8.023 -26.421 1.00 58.31 251 ASN A O 1
ATOM 2003 N N . ASP A 1 252 ? -29.867 -7.017 -27.524 1.00 63.50 252 ASP A N 1
ATOM 2004 C CA . ASP A 1 252 ? -30.708 -6.450 -28.582 1.00 63.50 252 ASP A CA 1
ATOM 2005 C C . ASP A 1 252 ? -31.261 -7.551 -29.506 1.00 63.50 252 ASP A C 1
ATOM 2007 O O . ASP A 1 252 ? -32.443 -7.543 -29.866 1.00 63.50 252 ASP A O 1
ATOM 2011 N N . CYS A 1 253 ? -30.453 -8.575 -29.807 1.00 63.66 253 CYS A N 1
ATOM 2012 C CA . CYS A 1 253 ? -30.885 -9.742 -30.579 1.00 63.66 253 CYS A CA 1
ATOM 2013 C C . CYS A 1 253 ? -31.946 -10.577 -29.828 1.00 63.66 253 CYS A C 1
ATOM 2015 O O . CYS A 1 253 ? -32.937 -11.027 -30.418 1.00 63.66 253 CYS A O 1
ATOM 2017 N N . ALA A 1 254 ? -31.800 -10.728 -28.505 1.00 63.47 254 ALA A N 1
ATOM 2018 C CA . ALA A 1 254 ? -32.791 -11.397 -27.660 1.00 63.47 254 ALA A CA 1
ATOM 2019 C C . ALA A 1 254 ? -34.122 -10.620 -27.582 1.00 63.47 254 ALA A C 1
ATOM 2021 O O . ALA A 1 254 ? -35.195 -11.225 -27.661 1.00 63.47 254 ALA A O 1
ATOM 2022 N N . ALA A 1 255 ? -34.070 -9.286 -27.495 1.00 64.56 255 ALA A N 1
ATOM 2023 C CA . ALA A 1 255 ? -35.257 -8.429 -27.454 1.00 64.56 255 ALA A CA 1
ATOM 2024 C C . ALA A 1 255 ? -36.048 -8.437 -28.778 1.00 64.56 255 ALA A C 1
ATOM 2026 O O . ALA A 1 255 ? -37.286 -8.441 -28.771 1.00 64.56 255 ALA A O 1
ATOM 2027 N N . MET A 1 256 ? -35.355 -8.499 -29.922 1.00 69.25 256 MET A N 1
ATOM 2028 C CA . MET A 1 256 ? -35.999 -8.607 -31.236 1.00 69.25 256 MET A CA 1
ATOM 2029 C C . MET A 1 256 ? -36.731 -9.944 -31.423 1.00 69.25 256 MET A C 1
ATOM 2031 O O . MET A 1 256 ? -37.849 -9.961 -31.943 1.00 69.25 256 MET A O 1
ATOM 2035 N N . ASN A 1 257 ? -36.157 -11.054 -30.952 1.00 60.78 257 ASN A N 1
ATOM 2036 C CA . ASN A 1 257 ? -36.783 -12.376 -31.061 1.00 60.78 257 ASN A CA 1
ATOM 2037 C C . ASN A 1 257 ? -38.052 -12.491 -30.192 1.00 60.78 257 ASN A C 1
ATOM 2039 O O . ASN A 1 257 ? -39.055 -13.070 -30.609 1.00 60.78 257 ASN A O 1
ATOM 2043 N N . GLU A 1 258 ? -38.052 -11.877 -29.008 1.00 66.62 258 GLU A N 1
ATOM 2044 C CA . GLU A 1 258 ? -39.221 -11.878 -28.120 1.00 66.62 258 GLU A CA 1
ATOM 2045 C C . GLU A 1 258 ? -40.370 -11.008 -28.661 1.00 66.62 258 GLU A C 1
ATOM 2047 O O . GLU A 1 258 ? -41.547 -11.347 -28.521 1.00 66.62 258 GLU A O 1
ATOM 2052 N N . THR A 1 259 ? -40.037 -9.919 -29.358 1.00 72.69 259 THR A N 1
ATOM 2053 C CA . THR A 1 259 ? -41.023 -9.049 -30.019 1.00 72.69 259 THR A CA 1
ATOM 2054 C C . THR A 1 259 ? -41.660 -9.742 -31.229 1.00 72.69 259 THR A C 1
ATOM 2056 O O . THR A 1 259 ? -42.877 -9.680 -31.403 1.00 72.69 259 THR A O 1
ATOM 2059 N N . ALA A 1 260 ? -40.871 -10.479 -32.019 1.00 67.25 260 ALA A N 1
ATOM 2060 C CA . ALA A 1 260 ? -41.371 -11.255 -33.155 1.00 67.25 260 ALA A CA 1
ATOM 2061 C C . ALA A 1 260 ? -42.301 -12.406 -32.726 1.00 67.25 260 ALA A C 1
ATOM 2063 O O . ALA A 1 260 ? -43.319 -12.652 -33.371 1.00 67.25 260 ALA A O 1
ATOM 2064 N N . LYS A 1 261 ? -42.012 -13.072 -31.600 1.00 69.31 261 LYS A N 1
ATOM 2065 C CA . LYS A 1 261 ? -42.883 -14.124 -31.046 1.00 69.31 261 LYS A CA 1
ATOM 2066 C C . LYS A 1 261 ? -44.240 -13.599 -30.582 1.00 69.31 261 LYS A C 1
ATOM 2068 O O . LYS A 1 261 ? -45.241 -14.287 -30.753 1.00 69.31 261 LYS A O 1
ATOM 2073 N N . ARG A 1 262 ? -44.295 -12.383 -30.027 1.00 67.88 262 ARG A N 1
ATOM 2074 C CA . ARG A 1 262 ? -45.558 -11.760 -29.590 1.00 67.88 262 ARG A CA 1
ATOM 2075 C C . ARG A 1 262 ? -46.460 -11.357 -30.755 1.00 67.88 262 ARG A C 1
ATOM 2077 O O . ARG A 1 262 ? -47.673 -11.433 -30.610 1.00 67.88 262 ARG A O 1
ATOM 2084 N N . ALA A 1 263 ? -45.884 -10.991 -31.899 1.00 67.75 263 ALA A N 1
ATOM 2085 C CA . ALA A 1 263 ? -46.642 -10.631 -33.098 1.00 67.75 263 ALA A CA 1
ATOM 2086 C C . ALA A 1 263 ? -47.259 -11.840 -33.830 1.00 67.75 263 ALA A C 1
ATOM 2088 O O . ALA A 1 263 ? -48.207 -11.670 -34.582 1.00 67.75 263 ALA A O 1
ATOM 2089 N N . ALA A 1 264 ? -46.748 -13.058 -33.614 1.00 63.81 264 ALA A N 1
ATOM 2090 C CA . ALA A 1 264 ? -47.256 -14.277 -34.258 1.00 63.81 264 ALA A CA 1
ATOM 2091 C C . ALA A 1 264 ? -48.428 -14.948 -33.506 1.00 63.81 264 ALA A C 1
ATOM 2093 O O . ALA A 1 264 ? -48.953 -15.958 -33.967 1.00 63.81 264 ALA A O 1
ATOM 2094 N N . LEU A 1 265 ? -48.808 -14.419 -32.337 1.00 60.47 265 LEU A N 1
ATOM 2095 C CA . LEU A 1 265 ? -49.877 -14.938 -31.471 1.00 60.47 265 LEU A CA 1
ATOM 2096 C C . LEU A 1 265 ? -51.124 -14.030 -31.432 1.00 60.47 265 LEU A C 1
ATOM 2098 O O . LEU A 1 265 ? -52.047 -14.324 -30.672 1.00 60.47 265 LEU A O 1
ATOM 2102 N N . SER A 1 266 ? -51.156 -12.952 -32.228 1.00 56.25 266 SER A N 1
ATOM 2103 C CA . SER A 1 266 ? -52.334 -12.095 -32.457 1.00 56.25 266 SER A CA 1
ATOM 2104 C C . SER A 1 266 ? -52.848 -12.255 -33.878 1.00 56.25 266 SER A C 1
ATOM 2106 O O . SER A 1 266 ? -54.080 -12.328 -34.048 1.00 56.25 266 SER A O 1
#

Radius of gyration: 29.23 Å; chains: 1; bounding box: 128×53×79 Å

Organism: NCBI:txid1382522

Secondary structure (DSSP, 8-state):
----------------SHHHHHHHHHHHHHHHHHHHHHHHHH-TTS-HHHHHHHHHHHHHHHT--HHHHHHHHHHHHHTHHHHSS--SHHHH-HHHHHHHHHHHHHHHH-SS---HHHHHHHH---HHHHHHHHHHHHHHTTT-----HHHHHHHHHHHHHHHHHTTHHHHHHHTT----------------------------TTTT-TTTTHHHHHHHHHHHIIIIIHHHHHHHHHHHHHHHHHHHHHHHHHHHHHHHHHHTT-